Protein AF-A0A349H1K6-F1 (afdb_monomer)

Radius of gyration: 16.34 Å; Cα contacts (8 Å, |Δi|>4): 409; chains: 1; bounding box: 37×44×42 Å

Secondary structure (DSSP, 8-state):
----PPEEESS---TTGGGT-TT-HHHHTTTEEEEEES-TT--S----TT----HHHHTSPPSS---SHHHHHHHHHHH--SSEEEEEEEHHHHHHHHH-S-SSPPPHHHHHHHHHHHHHHHHTT--EEEEETTSTTGGG--HHHHHHHHHHHHHTT-EEEEE-S-SSTTHHHHHHHHHHHHHHH--EEEE--

Sequence (193 aa):
CIVCPGFIDVHTHSDAYILLEPEAPSKLYQGITTEICGNCGASCAPLFGEARMPTDWTVHAYPDTWQSVADYRALVEAVKPAPNVALLVGHNTLRAGAMGYVDRAATPDEIRLMAYRLEQALDEGACGLSSGLVYTPGRYAETGEVIALAAAVAAHHGIYTSHIRSETSRLIEALDETLDIGRRTGVRVQVSH

Nearest PDB structures (foldseek):
  1m7j-assembly1_A  TM=9.124E-01  e=8.167E-20  Alcaligenes faecalis
  1rk5-assembly1_A  TM=9.124E-01  e=2.001E-19  Alcaligenes faecalis
  1v4y-assembly1_A  TM=9.133E-01  e=3.559E-19  Alcaligenes faecalis
  3giq-assembly1_A  TM=9.227E-01  e=7.682E-18  Bordetella bronchiseptica
  8ju8-assembly1_A  TM=4.474E-01  e=3.650E-01  synthetic construct

Mean predicted aligned error: 2.59 Å

Solvent-accessible surface area (backbone atoms only — not comparable to full-atom values): 10122 Å² total; per-residue (Å²): 136,86,89,74,82,64,38,69,44,77,78,36,80,49,58,64,53,43,68,76,44,24,71,41,60,89,42,46,80,74,46,34,41,30,39,29,21,11,43,54,4,44,25,75,31,56,44,43,80,63,25,67,61,60,70,85,60,67,78,58,88,66,94,69,87,68,37,44,36,48,49,45,48,52,51,48,65,71,61,55,42,68,42,48,80,45,39,23,33,10,45,28,22,37,43,16,25,52,65,34,88,48,96,48,64,75,51,76,67,39,47,50,48,33,36,53,55,48,51,52,28,42,75,49,62,33,53,25,38,12,28,19,32,62,38,84,46,31,49,39,54,49,71,70,57,55,36,57,42,40,34,55,29,29,77,70,70,25,37,37,37,28,31,47,51,32,90,61,99,44,32,66,62,25,50,50,52,55,50,49,42,25,71,77,40,67,24,47,75,43,82,60,133

Structure (mmCIF, N/CA/C/O backbone):
data_AF-A0A349H1K6-F1
#
_entry.id   AF-A0A349H1K6-F1
#
loop_
_atom_site.group_PDB
_atom_site.id
_atom_site.type_symbol
_atom_site.label_atom_id
_atom_site.label_alt_id
_atom_site.label_comp_id
_atom_site.label_asym_id
_atom_site.label_entity_id
_atom_site.label_seq_id
_atom_site.pdbx_PDB_ins_code
_atom_site.Cartn_x
_atom_site.Cartn_y
_atom_site.Cartn_z
_atom_site.occupancy
_atom_site.B_iso_or_equiv
_atom_site.auth_seq_id
_atom_site.auth_comp_id
_atom_site.auth_asym_id
_atom_site.auth_atom_id
_atom_site.pdbx_PDB_model_num
ATOM 1 N N . CYS A 1 1 ? 17.616 -28.722 -15.024 1.00 86.81 1 CYS A N 1
ATOM 2 C CA . CYS A 1 1 ? 17.019 -27.560 -14.332 1.00 86.81 1 CYS A CA 1
ATOM 3 C C . CYS A 1 1 ? 15.526 -27.815 -14.155 1.00 86.81 1 CYS A C 1
ATOM 5 O O . CYS A 1 1 ? 14.999 -28.712 -14.804 1.00 86.81 1 CYS A O 1
ATOM 7 N N . ILE A 1 2 ? 14.871 -27.058 -13.278 1.00 95.81 2 ILE A N 1
ATOM 8 C CA . ILE A 1 2 ? 13.409 -26.986 -13.224 1.00 95.81 2 ILE A CA 1
ATOM 9 C C . ILE A 1 2 ? 12.984 -25.750 -14.018 1.00 95.81 2 ILE A C 1
ATOM 11 O O . ILE A 1 2 ? 13.643 -24.717 -13.927 1.00 95.81 2 ILE A O 1
ATOM 15 N N . VAL A 1 3 ? 11.908 -25.865 -14.795 1.00 97.62 3 VAL A N 1
ATOM 16 C CA . VAL A 1 3 ? 11.220 -24.724 -15.407 1.00 97.62 3 VAL A CA 1
ATOM 17 C C . VAL A 1 3 ? 9.931 -24.515 -14.625 1.00 97.62 3 VAL A C 1
ATOM 19 O O . VAL A 1 3 ? 9.152 -25.452 -14.460 1.00 97.62 3 VAL A O 1
ATOM 22 N N . C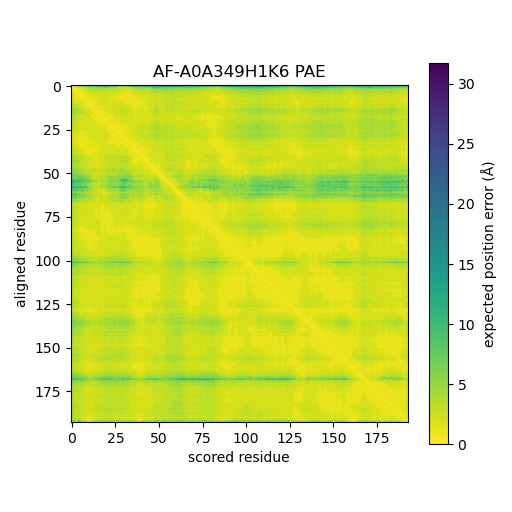YS A 1 4 ? 9.727 -23.306 -14.118 1.00 98.25 4 CYS A N 1
ATOM 23 C CA . CYS A 1 4 ? 8.534 -22.913 -13.377 1.00 98.25 4 CYS A CA 1
ATOM 24 C C . CYS A 1 4 ? 8.136 -21.480 -13.765 1.00 98.25 4 CYS A C 1
ATOM 26 O O . CYS A 1 4 ? 8.942 -20.779 -14.384 1.00 98.25 4 CYS A O 1
ATOM 28 N N . PRO A 1 5 ? 6.903 -21.046 -13.450 1.00 98.56 5 PRO A N 1
ATOM 29 C CA . PRO A 1 5 ? 6.554 -19.633 -13.512 1.00 98.56 5 PRO A CA 1
ATOM 30 C C . PRO A 1 5 ? 7.502 -18.802 -12.642 1.00 98.56 5 PRO A C 1
ATOM 32 O O . PRO A 1 5 ? 8.000 -19.292 -11.628 1.00 98.56 5 PRO A O 1
ATOM 35 N N . GLY A 1 6 ? 7.718 -17.545 -13.023 1.00 98.50 6 GLY A N 1
ATOM 36 C CA . GLY A 1 6 ? 8.457 -16.613 -12.180 1.00 98.50 6 GLY A CA 1
ATOM 37 C C . GLY A 1 6 ? 7.743 -16.373 -10.850 1.00 98.50 6 GLY A C 1
ATOM 38 O O . GLY A 1 6 ? 6.513 -16.449 -10.762 1.00 98.50 6 GLY A O 1
ATOM 39 N N . PHE A 1 7 ? 8.520 -16.136 -9.799 1.00 98.75 7 PHE A N 1
ATOM 40 C CA . PHE A 1 7 ? 7.971 -15.969 -8.461 1.00 98.75 7 PHE A CA 1
ATOM 41 C C . PHE A 1 7 ? 7.301 -14.604 -8.310 1.00 98.75 7 PHE A C 1
ATOM 43 O O . PHE A 1 7 ? 7.730 -13.606 -8.895 1.00 98.75 7 PHE A O 1
ATOM 50 N N . ILE A 1 8 ? 6.238 -14.580 -7.509 1.00 98.62 8 ILE A N 1
ATOM 51 C CA . ILE A 1 8 ? 5.513 -13.365 -7.147 1.00 98.62 8 ILE A CA 1
ATOM 52 C C . ILE A 1 8 ? 5.893 -13.034 -5.708 1.00 98.62 8 ILE A C 1
ATOM 54 O O . ILE A 1 8 ? 5.536 -13.776 -4.792 1.00 98.62 8 ILE A O 1
ATOM 58 N N . ASP A 1 9 ? 6.618 -11.938 -5.522 1.00 98.44 9 ASP A N 1
ATOM 59 C CA . ASP A 1 9 ? 6.903 -11.379 -4.207 1.00 98.44 9 ASP A CA 1
ATOM 60 C C . ASP A 1 9 ? 5.684 -10.576 -3.743 1.00 98.44 9 ASP A C 1
ATOM 62 O O . ASP A 1 9 ? 5.399 -9.483 -4.237 1.00 98.44 9 ASP A O 1
ATOM 66 N N . VAL A 1 10 ? 4.909 -11.171 -2.838 1.00 97.94 10 VAL A N 1
ATOM 67 C CA . VAL A 1 10 ? 3.636 -10.610 -2.367 1.00 97.94 10 VAL A CA 1
ATOM 68 C C . VAL A 1 10 ? 3.807 -9.535 -1.295 1.00 97.94 10 VAL A C 1
ATOM 70 O O . VAL A 1 10 ? 2.810 -8.928 -0.907 1.00 97.94 10 VAL A O 1
ATOM 73 N N . HIS A 1 11 ? 5.029 -9.307 -0.805 1.00 98.44 11 HIS A N 1
ATOM 74 C CA . HIS A 1 11 ? 5.276 -8.372 0.282 1.00 98.44 11 HIS A CA 1
ATOM 75 C C . HIS A 1 11 ? 6.598 -7.625 0.102 1.00 98.44 11 HIS A C 1
ATOM 77 O O . HIS A 1 11 ? 7.634 -7.983 0.658 1.00 98.44 11 HIS A O 1
ATOM 83 N N . THR A 1 12 ? 6.552 -6.539 -0.669 1.00 96.56 12 THR A N 1
ATOM 84 C CA . THR A 1 12 ? 7.717 -5.684 -0.894 1.00 96.56 12 THR A CA 1
ATOM 85 C C . THR A 1 12 ? 7.457 -4.228 -0.507 1.00 96.56 12 THR A C 1
ATOM 87 O O . THR A 1 12 ? 6.313 -3.783 -0.361 1.00 96.56 12 THR A O 1
ATOM 90 N N . HIS A 1 13 ? 8.560 -3.495 -0.382 1.00 96.25 13 HIS A N 1
ATOM 91 C CA . HIS A 1 13 ? 8.637 -2.053 -0.162 1.00 96.25 13 HIS A CA 1
ATOM 92 C C . HIS A 1 13 ? 9.507 -1.373 -1.238 1.00 96.25 13 HIS A C 1
ATOM 94 O O . HIS A 1 13 ? 10.129 -0.340 -0.993 1.00 96.25 13 HIS A O 1
ATOM 100 N N . SER A 1 14 ? 9.570 -1.963 -2.441 1.00 95.31 14 SER A N 1
ATOM 101 C CA . SER A 1 14 ? 10.272 -1.409 -3.610 1.00 95.31 14 SER A CA 1
ATOM 102 C C . SER A 1 14 ? 9.577 -0.182 -4.220 1.00 95.31 14 SER A C 1
ATOM 104 O O . SER A 1 14 ? 10.107 0.378 -5.173 1.00 95.31 14 SER A O 1
ATOM 106 N N . ASP A 1 15 ? 8.418 0.236 -3.693 1.00 95.19 15 ASP A N 1
ATOM 107 C CA . ASP A 1 15 ? 7.555 1.339 -4.142 1.00 95.19 15 ASP A CA 1
ATOM 108 C C . ASP A 1 15 ? 8.280 2.451 -4.912 1.00 95.19 15 ASP A C 1
ATOM 110 O O . ASP A 1 15 ? 8.050 2.641 -6.104 1.00 95.19 15 ASP A O 1
ATOM 114 N N . ALA A 1 16 ? 9.168 3.176 -4.229 1.00 94.19 16 ALA A N 1
ATOM 115 C CA . ALA A 1 16 ? 9.921 4.271 -4.822 1.00 94.19 16 ALA A CA 1
ATOM 116 C C . ALA A 1 16 ? 11.277 3.804 -5.385 1.00 94.19 16 ALA A C 1
ATOM 118 O O . ALA A 1 16 ? 11.740 4.332 -6.393 1.00 94.19 16 ALA A O 1
ATOM 119 N N . TYR A 1 17 ? 11.912 2.794 -4.779 1.00 95.25 17 TYR A N 1
ATOM 120 C CA . TYR A 1 17 ? 13.223 2.288 -5.211 1.00 95.25 17 TYR A CA 1
ATOM 121 C C . TYR A 1 17 ? 13.212 1.704 -6.625 1.00 95.25 17 TYR A C 1
ATOM 123 O O . TYR A 1 17 ? 14.214 1.812 -7.328 1.00 95.25 17 TYR A O 1
ATOM 131 N N . ILE A 1 18 ? 12.084 1.157 -7.081 1.00 96.56 18 ILE A N 1
ATOM 132 C CA . ILE A 1 18 ? 11.955 0.625 -8.439 1.00 96.56 18 ILE A CA 1
ATOM 133 C C . ILE A 1 18 ? 12.103 1.714 -9.517 1.00 96.56 18 ILE A C 1
ATOM 135 O O . ILE A 1 18 ? 12.483 1.422 -10.647 1.00 96.56 18 ILE A O 1
ATOM 139 N N . LEU A 1 19 ? 11.861 2.983 -9.161 1.00 96.75 19 LEU A N 1
ATOM 140 C CA . LEU A 1 19 ? 12.108 4.135 -10.034 1.00 96.75 19 LEU A CA 1
ATOM 141 C C . LEU A 1 19 ? 13.596 4.516 -10.109 1.00 96.75 19 LEU A C 1
ATOM 143 O O . LEU A 1 19 ? 13.992 5.236 -11.023 1.00 96.75 19 LEU A O 1
ATOM 147 N N . LEU A 1 20 ? 14.408 4.064 -9.148 1.00 95.75 20 LEU A N 1
ATOM 148 C CA . LEU A 1 20 ? 15.843 4.346 -9.056 1.00 95.75 20 LEU A CA 1
ATOM 149 C C . LEU A 1 20 ? 16.685 3.211 -9.649 1.00 95.75 20 LEU A C 1
ATOM 151 O O . LEU A 1 20 ? 17.650 3.472 -10.361 1.00 95.75 20 LEU A O 1
ATOM 155 N N . GLU A 1 21 ? 16.313 1.961 -9.365 1.00 96.50 21 GLU A N 1
ATOM 156 C CA . GLU A 1 21 ? 16.994 0.755 -9.846 1.00 96.50 21 GLU A CA 1
ATOM 157 C C . GLU A 1 21 ? 15.986 -0.186 -10.540 1.00 96.50 21 GLU A C 1
ATOM 159 O O . GLU A 1 21 ? 15.635 -1.239 -10.000 1.00 96.50 21 GLU A O 1
ATOM 164 N N . PRO A 1 22 ? 15.499 0.168 -11.748 1.00 97.56 22 PRO A N 1
ATOM 165 C CA . PRO A 1 22 ? 14.489 -0.621 -12.460 1.00 97.56 22 PRO A CA 1
ATOM 166 C C . PRO A 1 22 ? 14.976 -2.025 -12.846 1.00 97.56 22 PRO A C 1
ATOM 168 O O . PRO A 1 22 ? 14.163 -2.914 -13.087 1.00 97.56 22 PRO A O 1
ATOM 171 N N . GLU A 1 23 ? 16.289 -2.266 -12.872 1.00 97.75 23 GLU A N 1
ATOM 172 C CA . GLU A 1 23 ? 16.860 -3.600 -13.096 1.00 97.75 23 GLU A CA 1
ATOM 173 C C . GLU A 1 23 ? 16.551 -4.583 -11.951 1.00 97.75 23 GLU A C 1
ATOM 175 O O . GLU A 1 23 ? 16.590 -5.792 -12.174 1.00 97.75 23 GLU A O 1
ATOM 180 N N . ALA A 1 24 ? 16.232 -4.085 -10.747 1.00 97.56 24 ALA A N 1
ATOM 181 C CA . ALA A 1 24 ? 15.856 -4.859 -9.559 1.00 97.56 24 ALA A CA 1
ATOM 182 C C . ALA A 1 24 ? 16.683 -6.153 -9.344 1.00 97.56 24 ALA A C 1
ATOM 184 O O . ALA A 1 24 ? 16.112 -7.237 -9.160 1.00 97.56 24 ALA A O 1
ATOM 185 N N . PRO A 1 25 ? 18.031 -6.090 -9.351 1.00 97.62 25 PRO A N 1
ATOM 186 C CA . PRO A 1 25 ? 18.883 -7.276 -9.248 1.00 97.62 25 PRO A CA 1
ATOM 187 C C . PRO A 1 25 ? 18.623 -8.075 -7.965 1.00 97.62 25 PRO A C 1
ATOM 189 O O . PRO A 1 25 ? 18.673 -9.306 -7.983 1.00 97.62 25 PRO A O 1
ATOM 192 N N . SER A 1 26 ? 18.275 -7.385 -6.872 1.00 96.38 26 SER A N 1
ATOM 193 C CA . SER A 1 26 ? 17.886 -8.000 -5.598 1.00 96.38 26 SER A CA 1
ATOM 194 C C . SER A 1 26 ? 16.697 -8.956 -5.735 1.00 96.38 26 SER A C 1
ATOM 196 O O . SER A 1 26 ? 16.617 -9.920 -4.984 1.00 96.38 26 SER A O 1
ATOM 198 N N . LYS A 1 27 ? 15.824 -8.739 -6.724 1.00 97.88 27 LYS A N 1
ATOM 199 C CA . LYS A 1 27 ? 14.626 -9.539 -6.994 1.00 97.88 27 LYS A CA 1
ATOM 200 C C . LYS A 1 27 ? 14.884 -10.588 -8.069 1.00 97.88 27 LYS A C 1
ATOM 202 O O . LYS A 1 27 ? 14.625 -11.778 -7.865 1.00 97.88 27 LYS A O 1
ATOM 207 N N . LEU A 1 28 ? 15.463 -10.177 -9.197 1.00 96.81 28 LEU A N 1
ATOM 208 C CA . LEU A 1 28 ? 15.677 -11.063 -10.344 1.00 96.81 28 LEU A CA 1
ATOM 209 C C . LEU A 1 28 ? 16.584 -12.251 -10.020 1.00 96.81 28 LEU A C 1
ATOM 211 O O . LEU A 1 28 ? 16.309 -13.369 -10.457 1.00 96.81 28 LEU A O 1
ATOM 215 N N . TYR A 1 29 ? 17.637 -12.051 -9.222 1.00 97.81 29 TYR A N 1
ATOM 216 C CA . TYR A 1 29 ? 18.556 -13.136 -8.854 1.00 97.81 29 TYR A CA 1
ATOM 217 C C . TYR A 1 29 ? 17.917 -14.209 -7.965 1.00 97.81 29 TYR A C 1
ATOM 219 O O . TYR A 1 29 ? 18.482 -15.289 -7.803 1.00 97.81 29 TYR A O 1
ATOM 227 N N . GLN A 1 30 ? 16.719 -13.947 -7.440 1.00 97.81 30 GLN A N 1
ATOM 228 C CA . GLN A 1 30 ? 15.916 -14.909 -6.692 1.00 97.81 30 GLN A CA 1
ATOM 229 C C . GLN A 1 30 ? 14.825 -15.568 -7.554 1.00 97.81 30 GLN A C 1
ATOM 231 O O . GLN A 1 30 ? 14.126 -16.452 -7.067 1.00 97.81 30 GLN A O 1
ATOM 236 N N . GLY A 1 31 ? 14.680 -15.171 -8.825 1.00 98.06 31 GLY A N 1
ATOM 237 C CA . GLY A 1 31 ? 13.631 -15.649 -9.730 1.00 98.06 31 GLY A CA 1
ATOM 238 C C . GLY A 1 31 ? 12.301 -14.897 -9.615 1.00 98.06 31 GLY A C 1
ATOM 239 O O . GLY A 1 31 ? 11.295 -15.371 -10.144 1.00 98.06 31 GLY A O 1
ATOM 240 N N . ILE A 1 32 ? 12.278 -13.747 -8.931 1.00 98.69 32 ILE A N 1
ATOM 241 C CA . ILE A 1 32 ? 11.083 -12.905 -8.800 1.00 98.69 32 ILE A CA 1
ATOM 242 C C . ILE A 1 32 ? 10.832 -12.178 -10.121 1.00 98.69 32 ILE A C 1
ATOM 244 O O . ILE A 1 32 ? 11.724 -11.535 -10.667 1.00 98.69 32 ILE A O 1
ATOM 248 N N . THR A 1 33 ? 9.603 -12.274 -10.623 1.00 98.62 33 THR A N 1
ATOM 249 C CA . THR A 1 33 ? 9.158 -11.601 -11.855 1.00 98.62 33 THR A CA 1
ATOM 250 C C . THR A 1 33 ? 8.015 -10.627 -11.623 1.00 98.62 33 THR A C 1
ATOM 252 O O . THR A 1 33 ? 7.642 -9.907 -12.545 1.00 98.62 33 THR A O 1
ATOM 255 N N . THR A 1 34 ? 7.424 -10.623 -10.431 1.00 98.75 34 THR A N 1
ATOM 256 C CA . THR A 1 34 ? 6.330 -9.724 -10.061 1.00 98.75 34 THR A CA 1
ATOM 257 C C . THR A 1 34 ? 6.469 -9.349 -8.600 1.00 98.75 34 THR A C 1
ATOM 259 O O . THR A 1 34 ? 6.715 -10.222 -7.771 1.00 98.75 34 THR A O 1
ATOM 262 N N . GLU A 1 35 ? 6.249 -8.082 -8.286 1.00 98.00 35 GLU A N 1
ATOM 263 C CA . GLU A 1 35 ? 6.250 -7.568 -6.926 1.00 98.00 35 GLU A CA 1
ATOM 264 C C . GLU A 1 35 ? 4.937 -6.846 -6.594 1.00 98.00 35 GLU A C 1
ATOM 266 O O . GLU A 1 35 ? 4.383 -6.123 -7.428 1.00 98.00 35 GLU A O 1
ATOM 271 N N . ILE A 1 36 ? 4.452 -7.027 -5.364 1.00 98.44 36 ILE A N 1
ATOM 272 C CA . ILE A 1 36 ? 3.319 -6.287 -4.798 1.00 98.44 36 ILE A CA 1
ATOM 273 C C . ILE A 1 36 ? 3.847 -5.275 -3.773 1.00 98.44 36 ILE A C 1
ATOM 275 O O . ILE A 1 36 ? 4.265 -5.657 -2.679 1.00 98.44 36 ILE A O 1
ATOM 279 N N . CYS A 1 37 ? 3.831 -3.996 -4.141 1.00 98.00 37 CYS A N 1
ATOM 280 C CA . CYS A 1 37 ? 4.288 -2.847 -3.353 1.00 98.00 37 CYS A CA 1
ATOM 281 C C . CYS A 1 37 ? 3.168 -2.234 -2.501 1.00 98.00 37 CYS A C 1
ATOM 283 O O . CYS A 1 37 ? 1.999 -2.612 -2.611 1.00 98.00 37 CYS A O 1
ATOM 285 N N . GLY A 1 38 ? 3.518 -1.241 -1.680 1.00 97.75 38 GLY A N 1
ATOM 286 C CA . GLY A 1 38 ? 2.551 -0.468 -0.905 1.00 97.75 38 GLY A CA 1
ATOM 287 C C . GLY A 1 38 ? 2.047 -1.190 0.339 1.00 97.75 38 GLY A C 1
ATOM 288 O O . GLY A 1 38 ? 0.878 -1.063 0.697 1.00 97.75 38 GLY A O 1
ATOM 289 N N . ASN A 1 39 ? 2.894 -2.006 0.968 1.00 98.31 39 ASN A N 1
ATOM 290 C CA . ASN A 1 39 ? 2.550 -2.846 2.113 1.00 98.31 39 ASN A CA 1
ATOM 291 C C . ASN A 1 39 ? 2.601 -2.118 3.467 1.00 98.31 39 ASN A C 1
ATOM 293 O O . ASN A 1 39 ? 3.114 -1.008 3.600 1.00 98.31 39 ASN A O 1
ATOM 297 N N . CYS A 1 40 ? 2.092 -2.778 4.512 1.00 97.50 40 CYS A N 1
ATOM 298 C CA . CYS A 1 40 ? 2.170 -2.316 5.906 1.00 97.50 40 CYS A CA 1
ATOM 299 C C . CYS A 1 40 ? 1.594 -0.907 6.141 1.00 97.50 40 CYS A C 1
ATOM 301 O O . CYS A 1 40 ? 2.024 -0.181 7.039 1.00 97.50 40 CYS A O 1
ATOM 303 N N . GLY A 1 41 ? 0.614 -0.502 5.334 1.00 97.06 41 GLY A N 1
ATOM 304 C CA . GLY A 1 41 ? -0.028 0.802 5.419 1.00 97.06 41 GLY A CA 1
ATOM 305 C C . GLY A 1 41 ? 0.764 1.949 4.798 1.00 97.06 41 GLY A C 1
ATOM 306 O O . GLY A 1 41 ? 0.249 3.064 4.813 1.00 97.06 41 GLY A O 1
ATOM 307 N N . ALA A 1 42 ? 1.956 1.719 4.247 1.00 95.75 42 ALA A N 1
ATOM 308 C CA . ALA A 1 42 ? 2.762 2.747 3.598 1.00 95.75 42 ALA A CA 1
ATOM 309 C C . ALA A 1 42 ? 2.838 2.494 2.090 1.00 95.75 42 ALA A C 1
ATOM 311 O O . ALA A 1 42 ? 3.165 1.395 1.657 1.00 95.75 42 ALA A O 1
ATOM 312 N N . SER A 1 43 ? 2.565 3.526 1.299 1.00 96.88 43 SER A N 1
ATOM 313 C CA . SER A 1 43 ? 2.688 3.502 -0.160 1.00 96.88 43 SER A CA 1
ATOM 314 C C . SER A 1 43 ? 3.264 4.815 -0.681 1.00 96.88 43 SER A C 1
ATOM 316 O O . SER A 1 43 ? 3.112 5.865 -0.048 1.00 96.88 43 SER A O 1
ATOM 318 N N . CYS A 1 44 ? 3.911 4.763 -1.848 1.00 95.62 44 CYS A N 1
ATOM 319 C CA . CYS A 1 44 ? 4.447 5.953 -2.525 1.00 95.62 44 CYS A CA 1
ATOM 320 C C . CYS A 1 44 ? 3.378 6.809 -3.219 1.00 95.62 44 CYS A C 1
ATOM 322 O O . CYS A 1 44 ? 3.680 7.926 -3.626 1.00 95.62 44 CYS A O 1
ATOM 324 N N . ALA A 1 45 ? 2.149 6.310 -3.355 1.00 97.44 45 ALA A N 1
ATOM 325 C CA . ALA A 1 45 ? 1.003 7.031 -3.899 1.00 97.44 45 ALA A CA 1
ATOM 326 C C . ALA A 1 45 ? -0.313 6.515 -3.271 1.00 97.44 45 ALA A C 1
ATOM 328 O O . ALA A 1 45 ? -0.374 5.345 -2.871 1.00 97.44 45 ALA A O 1
ATOM 329 N N . PRO A 1 46 ? -1.367 7.351 -3.176 1.00 98.06 46 PRO A N 1
ATOM 330 C CA . PRO A 1 46 ? -1.386 8.770 -3.525 1.00 98.06 46 PRO A CA 1
ATOM 331 C C . PRO A 1 46 ? -0.756 9.654 -2.432 1.00 98.06 46 PRO A C 1
ATOM 333 O O . PRO A 1 46 ? -0.903 9.387 -1.241 1.00 98.06 46 PRO A O 1
ATOM 336 N N . LEU A 1 47 ? -0.094 10.739 -2.832 1.00 96.44 47 LEU A N 1
ATOM 337 C CA . LEU A 1 47 ? 0.476 11.758 -1.949 1.00 96.44 47 LEU A CA 1
ATOM 338 C C . LEU A 1 47 ? -0.365 13.036 -2.037 1.00 96.44 47 LEU A C 1
ATOM 340 O O . LEU A 1 47 ? -0.348 13.752 -3.036 1.00 96.44 47 LEU A O 1
ATOM 344 N N . PHE A 1 48 ? -1.123 13.320 -0.981 1.00 97.62 48 PHE A N 1
ATOM 345 C CA . PHE A 1 48 ? -1.966 14.508 -0.850 1.00 97.62 48 PHE A CA 1
ATOM 346 C C . PHE A 1 48 ? -1.956 14.996 0.600 1.00 97.62 48 PHE A C 1
ATOM 348 O O . PHE A 1 48 ? -1.603 14.239 1.501 1.00 97.62 48 PHE A O 1
ATOM 355 N N . GLY A 1 49 ? -2.367 16.244 0.839 1.00 96.81 49 GLY A N 1
ATOM 356 C CA . GLY A 1 49 ? -2.374 16.815 2.189 1.00 96.81 49 GLY A CA 1
ATOM 357 C C . GLY A 1 49 ? -0.989 16.744 2.836 1.00 96.81 49 GLY A C 1
ATOM 358 O O . GLY A 1 49 ? -0.015 17.201 2.243 1.00 96.81 49 GLY A O 1
ATOM 359 N N . GLU A 1 50 ? -0.901 16.155 4.030 1.00 96.25 50 GLU A N 1
ATOM 360 C CA . GLU A 1 50 ? 0.368 15.948 4.746 1.00 96.25 50 GLU A CA 1
ATOM 361 C C . GLU A 1 50 ? 0.988 14.555 4.521 1.00 96.25 50 GLU A C 1
ATOM 363 O O . GLU A 1 50 ? 1.981 14.208 5.169 1.00 96.25 50 GLU A O 1
ATOM 368 N N . ALA A 1 51 ? 0.430 13.738 3.619 1.00 96.00 51 ALA A N 1
ATOM 369 C CA . ALA A 1 51 ? 1.021 12.450 3.281 1.00 96.00 51 ALA A CA 1
ATOM 370 C C . ALA A 1 51 ? 2.425 12.650 2.700 1.00 96.00 51 ALA A C 1
ATOM 372 O O . ALA A 1 51 ? 2.624 13.376 1.726 1.00 96.00 51 ALA A O 1
ATOM 373 N N . ARG A 1 52 ? 3.399 11.960 3.288 1.00 90.88 52 ARG A N 1
ATOM 374 C CA . ARG A 1 52 ? 4.786 11.920 2.823 1.00 90.88 52 ARG A CA 1
ATOM 375 C C . ARG A 1 52 ? 5.252 10.480 2.718 1.00 90.88 52 ARG A C 1
ATOM 377 O O . ARG A 1 52 ? 4.806 9.615 3.474 1.00 90.88 52 ARG A O 1
ATOM 384 N N . MET A 1 53 ? 6.187 10.255 1.805 1.00 88.81 53 MET A N 1
ATOM 385 C CA . MET A 1 53 ? 6.916 8.997 1.736 1.00 88.81 53 MET A CA 1
ATOM 386 C C . MET A 1 53 ? 7.733 8.769 3.022 1.00 88.81 53 MET A C 1
ATOM 388 O O . MET A 1 53 ? 8.108 9.741 3.690 1.00 88.81 53 MET A O 1
ATOM 392 N N . PRO A 1 54 ? 8.036 7.505 3.366 1.00 86.12 54 PRO A N 1
ATOM 393 C CA . PRO A 1 54 ? 9.072 7.161 4.332 1.00 86.12 54 PRO A CA 1
ATOM 394 C C . PRO A 1 54 ? 10.363 7.966 4.128 1.00 86.12 54 PRO A C 1
ATOM 396 O O . PRO A 1 54 ? 10.761 8.268 3.002 1.00 86.12 54 PRO A O 1
ATOM 399 N N . THR A 1 55 ? 11.017 8.344 5.229 1.00 83.50 55 THR A N 1
ATOM 400 C CA . THR A 1 55 ? 12.173 9.254 5.198 1.00 83.50 55 THR A CA 1
ATOM 401 C C . THR A 1 55 ? 13.320 8.713 4.346 1.00 83.50 55 THR A C 1
ATOM 403 O O . THR A 1 55 ? 13.967 9.482 3.641 1.00 83.50 55 THR A O 1
ATOM 406 N N . ASP A 1 56 ? 13.550 7.401 4.374 1.00 83.56 56 ASP A N 1
ATOM 407 C CA . ASP A 1 56 ? 14.558 6.725 3.557 1.00 83.56 56 ASP A CA 1
ATOM 408 C C . ASP A 1 56 ? 14.272 6.828 2.052 1.00 83.56 56 ASP A C 1
ATOM 410 O O . ASP A 1 56 ? 15.202 6.795 1.262 1.00 83.56 56 ASP A O 1
ATOM 414 N N . TRP A 1 57 ? 13.024 7.051 1.635 1.00 85.88 57 TRP A N 1
ATOM 415 C CA . TRP A 1 57 ? 12.700 7.323 0.230 1.00 85.88 57 TRP A CA 1
ATOM 416 C C . TRP A 1 57 ? 12.976 8.794 -0.109 1.00 85.88 57 TRP A C 1
ATOM 418 O O . TRP A 1 57 ? 13.544 9.122 -1.146 1.00 85.88 57 TRP A O 1
ATOM 428 N N . THR A 1 58 ? 12.657 9.714 0.805 1.00 85.19 58 THR A N 1
ATOM 429 C CA . THR A 1 58 ? 12.780 11.165 0.555 1.00 85.19 58 THR A CA 1
ATOM 430 C C . THR A 1 58 ? 14.211 11.678 0.366 1.00 85.19 58 THR A C 1
ATOM 432 O O . TH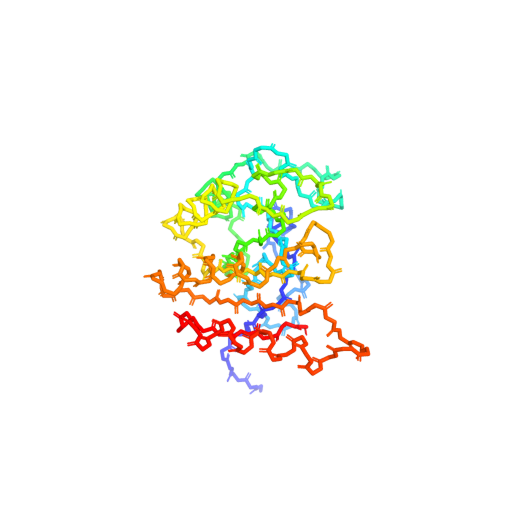R A 1 58 ? 14.391 12.802 -0.097 1.00 85.19 58 THR A O 1
ATOM 435 N N . VAL A 1 59 ? 15.234 10.890 0.714 1.00 87.81 59 VAL A N 1
ATOM 436 C CA . VAL A 1 59 ? 16.644 11.290 0.549 1.00 87.81 59 VAL A CA 1
ATOM 437 C C . VAL A 1 59 ? 17.168 11.105 -0.879 1.00 87.81 59 VAL A C 1
ATOM 439 O O . VAL A 1 59 ? 18.293 11.514 -1.171 1.00 87.81 59 VAL A O 1
ATOM 442 N N . HIS A 1 60 ? 16.377 10.504 -1.769 1.00 90.25 60 HIS A N 1
ATOM 443 C CA . HIS A 1 60 ? 16.768 10.223 -3.145 1.00 90.25 60 HIS A CA 1
ATOM 444 C C . HIS A 1 60 ? 16.200 11.240 -4.141 1.00 90.25 60 HIS A C 1
ATOM 446 O O . HIS A 1 60 ? 15.157 11.854 -3.924 1.00 90.25 60 HIS A O 1
ATOM 452 N N . ALA A 1 61 ? 16.898 11.397 -5.267 1.00 91.88 61 ALA A N 1
ATOM 453 C CA . ALA A 1 61 ? 16.407 12.146 -6.416 1.00 91.88 61 ALA A CA 1
ATOM 454 C C . ALA A 1 61 ? 15.720 11.180 -7.386 1.00 91.88 61 ALA A C 1
ATOM 456 O O . ALA A 1 61 ? 16.364 10.276 -7.917 1.00 91.88 61 ALA A O 1
ATOM 457 N N . TYR A 1 62 ? 14.422 11.380 -7.603 1.00 94.06 62 TYR A N 1
ATOM 458 C CA . TYR A 1 62 ? 13.617 10.569 -8.512 1.00 94.06 62 TYR A CA 1
ATOM 459 C C . TYR A 1 62 ? 13.565 11.176 -9.920 1.00 94.06 62 TYR A C 1
ATOM 461 O O . TYR A 1 62 ? 13.816 12.374 -10.070 1.00 94.06 62 TYR A O 1
ATOM 469 N N . PRO A 1 63 ? 13.229 10.376 -10.952 1.00 89.38 63 PRO A N 1
ATOM 470 C CA . PRO A 1 63 ? 13.155 10.859 -12.332 1.00 89.38 63 PRO A CA 1
ATOM 471 C C . PRO A 1 63 ? 12.159 12.006 -12.544 1.00 89.38 63 PRO A C 1
ATOM 473 O O . PRO A 1 63 ? 12.397 12.863 -13.391 1.00 89.38 63 PRO A O 1
ATOM 476 N N . ASP A 1 64 ? 11.065 12.021 -11.781 1.00 92.69 64 ASP A N 1
ATOM 477 C CA . ASP A 1 64 ? 10.053 13.077 -11.800 1.00 92.69 64 ASP A CA 1
ATOM 478 C C . ASP A 1 64 ? 9.287 13.105 -10.465 1.00 92.69 64 ASP A C 1
ATOM 480 O O . ASP A 1 64 ? 9.524 12.288 -9.571 1.00 92.69 64 ASP A O 1
ATOM 484 N N . THR A 1 65 ? 8.357 14.045 -10.334 1.00 92.12 65 THR A N 1
ATOM 485 C CA . THR A 1 65 ? 7.391 14.136 -9.238 1.00 92.12 65 THR A CA 1
ATOM 486 C C . THR A 1 65 ? 6.073 13.456 -9.602 1.00 92.12 65 THR A C 1
ATOM 488 O O . THR A 1 65 ? 5.670 13.436 -10.761 1.00 92.12 65 THR A O 1
ATOM 491 N N . TRP A 1 66 ? 5.373 12.925 -8.604 1.00 95.25 66 TRP A N 1
ATOM 492 C CA . TRP A 1 66 ? 4.050 12.326 -8.767 1.00 95.25 66 TRP A CA 1
ATOM 493 C C . TRP A 1 66 ? 3.193 12.601 -7.533 1.00 95.25 66 TRP A C 1
ATOM 495 O O . TRP A 1 66 ? 3.713 12.863 -6.445 1.00 95.25 66 TRP A O 1
ATOM 505 N N . GLN A 1 67 ? 1.873 12.548 -7.702 1.00 95.50 67 GLN A N 1
ATOM 506 C CA . GLN A 1 67 ? 0.926 12.679 -6.593 1.00 95.50 67 GLN A CA 1
ATOM 507 C C . GLN A 1 67 ? -0.135 11.585 -6.618 1.00 95.50 67 GLN A C 1
ATOM 509 O O . GLN A 1 67 ? -0.472 11.042 -5.569 1.00 95.50 67 GLN A O 1
ATOM 514 N N . SER A 1 68 ? -0.661 11.245 -7.790 1.00 98.19 68 SER A N 1
ATOM 515 C CA . SER A 1 68 ? -1.691 10.215 -7.945 1.00 98.19 68 SER A CA 1
ATOM 516 C C . SER A 1 68 ? -1.094 8.826 -8.205 1.00 98.19 68 SER A C 1
ATOM 518 O O . SER A 1 68 ? 0.103 8.684 -8.480 1.00 98.19 68 SER A O 1
ATOM 520 N N . VAL A 1 69 ? -1.923 7.781 -8.120 1.00 98.50 69 VAL A N 1
ATOM 521 C CA . VAL A 1 69 ? -1.518 6.432 -8.543 1.00 98.50 69 VAL A CA 1
ATOM 522 C C . VAL A 1 69 ? -1.332 6.396 -10.058 1.00 98.50 69 VAL A C 1
ATOM 524 O O . VAL A 1 69 ? -0.417 5.728 -10.533 1.00 98.50 69 VAL A O 1
ATOM 527 N N . ALA A 1 70 ? -2.123 7.159 -10.816 1.00 98.44 70 ALA A N 1
ATOM 528 C CA . ALA A 1 70 ? -1.940 7.296 -12.259 1.00 98.44 70 ALA A CA 1
ATOM 529 C C . ALA A 1 70 ? -0.577 7.908 -12.627 1.00 98.44 70 ALA A C 1
ATOM 531 O O . ALA A 1 70 ? 0.104 7.372 -13.503 1.00 98.44 70 ALA A O 1
ATOM 532 N N . ASP A 1 71 ? -0.156 8.976 -11.939 1.00 97.88 71 ASP A N 1
ATOM 533 C CA . ASP A 1 71 ? 1.158 9.603 -12.147 1.00 97.88 71 ASP A CA 1
ATOM 534 C C . ASP A 1 71 ? 2.284 8.612 -11.837 1.00 97.88 71 ASP A C 1
ATOM 536 O O . ASP A 1 71 ? 3.188 8.409 -12.647 1.00 97.88 71 ASP A O 1
ATOM 540 N N . TYR A 1 72 ? 2.202 7.943 -10.679 1.00 97.94 72 TYR A N 1
ATOM 541 C CA . TYR A 1 72 ? 3.176 6.926 -10.286 1.00 97.94 72 TYR A CA 1
ATOM 542 C C . TYR A 1 72 ? 3.261 5.799 -11.321 1.00 97.94 72 TYR A C 1
ATOM 544 O O . TYR A 1 72 ? 4.354 5.423 -11.742 1.00 97.94 72 TYR A O 1
ATOM 552 N N . ARG A 1 73 ? 2.113 5.289 -11.784 1.00 97.81 73 ARG A N 1
ATOM 553 C CA . ARG A 1 73 ? 2.062 4.228 -12.793 1.00 97.81 73 ARG A CA 1
ATOM 554 C C . ARG A 1 73 ? 2.728 4.664 -14.095 1.00 97.81 73 ARG A C 1
ATOM 556 O O . ARG A 1 73 ? 3.484 3.885 -14.666 1.00 97.81 73 ARG A O 1
ATOM 563 N N . ALA A 1 74 ? 2.513 5.905 -14.531 1.00 97.88 74 ALA A N 1
ATOM 564 C CA . ALA A 1 74 ? 3.167 6.448 -15.719 1.00 97.88 74 ALA A CA 1
ATOM 565 C C . ALA A 1 74 ? 4.698 6.501 -15.564 1.00 97.88 74 ALA A C 1
ATOM 567 O O . ALA A 1 74 ? 5.421 6.182 -16.509 1.00 97.88 74 ALA A O 1
ATOM 568 N N . LEU A 1 75 ? 5.206 6.834 -14.372 1.00 97.25 75 LEU A N 1
ATOM 569 C CA . LEU A 1 75 ? 6.645 6.797 -14.089 1.00 97.25 75 LEU A CA 1
ATOM 570 C C . LEU A 1 75 ? 7.199 5.371 -14.092 1.00 97.25 75 LEU A C 1
ATOM 572 O O . LEU A 1 75 ? 8.242 5.131 -14.699 1.00 97.25 75 LEU A O 1
ATOM 576 N N . VAL A 1 76 ? 6.490 4.417 -13.483 1.00 97.81 76 VAL A N 1
ATOM 577 C CA . VAL A 1 76 ? 6.865 2.995 -13.520 1.00 97.81 76 VAL A CA 1
ATOM 578 C C . VAL A 1 76 ? 6.905 2.481 -14.965 1.00 97.81 76 VAL A C 1
ATOM 580 O O . VAL A 1 76 ? 7.878 1.849 -15.375 1.00 97.81 76 VAL A O 1
ATOM 583 N N . GLU A 1 77 ? 5.893 2.800 -15.774 1.00 97.38 77 GLU A N 1
ATOM 584 C CA . GLU A 1 77 ? 5.850 2.450 -17.199 1.00 97.38 77 GLU A CA 1
ATOM 585 C C . GLU A 1 77 ? 7.022 3.075 -17.985 1.00 97.38 77 GLU A C 1
ATOM 587 O O . GLU A 1 77 ? 7.573 2.438 -18.888 1.00 97.38 77 GLU A O 1
ATOM 592 N N . ALA A 1 78 ? 7.440 4.296 -17.633 1.00 98.06 78 ALA A N 1
ATOM 593 C CA . ALA A 1 78 ? 8.542 4.998 -18.288 1.00 98.06 78 ALA A CA 1
ATOM 594 C C . ALA A 1 78 ? 9.917 4.389 -17.972 1.00 98.06 78 ALA A C 1
ATOM 596 O O . ALA A 1 78 ? 10.739 4.248 -18.884 1.00 98.06 78 ALA A O 1
ATOM 597 N N . VAL A 1 79 ? 10.168 4.002 -16.715 1.00 97.69 79 VAL A N 1
ATOM 598 C CA . VAL A 1 79 ? 11.452 3.400 -16.305 1.00 97.69 79 VAL A CA 1
ATOM 599 C C . VAL A 1 79 ? 11.577 1.923 -16.684 1.00 97.69 79 VAL A C 1
ATOM 601 O O . VAL A 1 79 ? 12.691 1.408 -16.703 1.00 97.69 79 VAL A O 1
ATOM 604 N N . LYS A 1 80 ? 10.462 1.261 -17.038 1.00 97.75 80 LYS A N 1
ATOM 605 C CA . LYS A 1 80 ? 10.404 -0.130 -17.527 1.00 97.75 80 LYS A CA 1
ATOM 606 C C . LYS A 1 80 ? 11.140 -1.108 -16.602 1.00 97.75 80 LYS A C 1
ATOM 608 O O . LYS A 1 80 ? 12.170 -1.661 -16.999 1.00 97.75 80 LYS A O 1
ATOM 613 N N . PRO A 1 81 ? 10.627 -1.326 -15.381 1.00 98.12 81 PRO A N 1
ATOM 614 C CA . PRO A 1 81 ? 11.249 -2.255 -14.458 1.00 98.12 81 PRO A CA 1
ATOM 615 C C . PRO A 1 81 ? 11.313 -3.665 -15.041 1.00 98.12 81 PRO A C 1
ATOM 617 O O . PRO A 1 81 ? 10.448 -4.087 -15.811 1.00 98.12 81 PRO A O 1
ATOM 620 N N . ALA A 1 82 ? 12.351 -4.397 -14.658 1.00 98.31 82 ALA A N 1
ATOM 621 C CA . ALA A 1 82 ? 12.514 -5.786 -15.038 1.00 98.31 82 ALA A CA 1
ATOM 622 C C . ALA A 1 82 ? 11.420 -6.708 -14.453 1.00 98.31 82 ALA A C 1
ATOM 624 O O . ALA A 1 82 ? 10.944 -7.574 -15.195 1.00 98.31 82 ALA A O 1
ATOM 625 N N . PRO A 1 83 ? 10.980 -6.562 -13.181 1.00 98.19 83 PRO A N 1
ATOM 626 C CA . PRO A 1 83 ? 9.777 -7.229 -12.691 1.00 98.19 83 PRO A CA 1
ATOM 627 C C . PRO A 1 83 ? 8.503 -6.440 -13.029 1.00 98.19 83 PRO A C 1
ATOM 629 O O . PRO A 1 83 ? 8.509 -5.220 -13.174 1.00 98.19 83 PRO A O 1
ATOM 632 N N . ASN A 1 84 ? 7.369 -7.140 -13.070 1.00 98.50 84 ASN A N 1
ATOM 633 C CA . ASN A 1 84 ? 6.055 -6.504 -13.018 1.00 98.50 84 ASN A CA 1
ATOM 634 C C . ASN A 1 84 ? 5.838 -5.876 -11.633 1.00 98.50 84 ASN A C 1
ATOM 636 O O . ASN A 1 84 ? 6.238 -6.458 -10.625 1.00 98.50 84 ASN A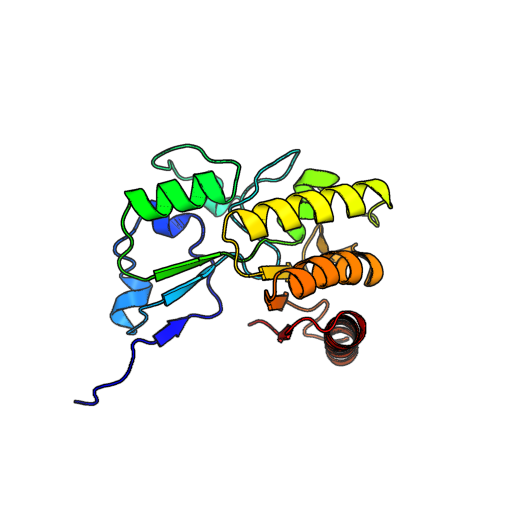 O 1
ATOM 640 N N . VAL A 1 85 ? 5.133 -4.748 -11.570 1.00 98.25 85 VAL A N 1
ATOM 641 C CA . VAL A 1 85 ? 4.841 -4.047 -10.311 1.00 98.25 85 VAL A CA 1
ATOM 642 C C . VAL A 1 85 ? 3.337 -3.850 -10.176 1.00 98.25 85 VAL A C 1
ATOM 644 O O . VAL A 1 85 ? 2.691 -3.352 -11.096 1.00 98.25 85 VAL A O 1
ATOM 647 N N . ALA A 1 86 ? 2.780 -4.213 -9.023 1.00 98.06 86 ALA A N 1
ATOM 648 C CA . ALA A 1 86 ? 1.431 -3.830 -8.622 1.00 98.06 86 ALA A CA 1
ATOM 649 C C . ALA A 1 86 ? 1.481 -3.072 -7.292 1.00 98.06 86 ALA A C 1
ATOM 651 O O . ALA A 1 86 ? 2.293 -3.394 -6.427 1.00 98.06 86 ALA A O 1
ATOM 652 N N . LEU A 1 87 ? 0.614 -2.074 -7.125 1.00 98.50 87 LEU A N 1
ATOM 653 C CA . LEU A 1 87 ? 0.626 -1.184 -5.966 1.00 98.50 87 LEU A CA 1
ATOM 654 C C . LEU A 1 87 ? -0.642 -1.347 -5.123 1.00 98.50 87 LEU A C 1
ATOM 656 O O . LEU A 1 87 ? -1.755 -1.198 -5.631 1.00 98.50 87 LEU A O 1
ATOM 660 N N . LEU A 1 88 ? -0.463 -1.583 -3.826 1.00 98.88 88 LEU A N 1
ATOM 661 C CA . LEU A 1 88 ? -1.492 -1.380 -2.811 1.00 98.88 88 LEU A CA 1
ATOM 662 C C . LEU A 1 88 ? -1.456 0.068 -2.309 1.00 98.88 88 LEU A C 1
ATOM 664 O O . LEU A 1 88 ? -0.399 0.688 -2.208 1.00 98.88 88 LEU A O 1
ATOM 668 N N . VAL A 1 89 ? -2.615 0.605 -1.941 1.00 98.75 89 VAL A N 1
ATOM 669 C CA . VAL A 1 89 ? -2.699 1.913 -1.288 1.00 98.75 89 VAL A CA 1
ATOM 670 C C . VAL A 1 89 ? -2.469 1.745 0.207 1.00 98.75 89 VAL A C 1
ATOM 672 O O . VAL A 1 89 ? -3.120 0.933 0.858 1.00 98.75 89 VAL A O 1
ATOM 675 N N . GLY A 1 90 ? -1.566 2.532 0.779 1.00 98.56 90 GLY A N 1
ATOM 676 C CA . GLY A 1 90 ? -1.285 2.512 2.204 1.00 98.56 90 GLY A CA 1
ATOM 677 C C . GLY A 1 90 ? -2.342 3.258 3.019 1.00 98.56 90 GLY A C 1
ATOM 678 O O . GLY A 1 90 ? -2.527 4.464 2.865 1.00 98.56 90 GLY A O 1
ATOM 679 N N . HIS A 1 91 ? -2.992 2.578 3.962 1.00 98.69 91 HIS A N 1
ATOM 680 C CA . HIS A 1 91 ? -3.895 3.197 4.940 1.00 98.69 91 HIS A CA 1
ATOM 681 C C . HIS A 1 91 ? -3.235 4.335 5.733 1.00 98.69 91 HIS A C 1
ATOM 683 O O . HIS A 1 91 ? -3.850 5.372 5.972 1.00 98.69 91 HIS A O 1
ATOM 689 N N . ASN A 1 92 ? -1.976 4.168 6.140 1.00 98.06 92 ASN A N 1
ATOM 690 C CA . ASN A 1 92 ? -1.259 5.183 6.907 1.00 98.06 92 ASN A CA 1
ATOM 691 C C . ASN A 1 92 ? -0.906 6.388 6.021 1.00 98.06 92 ASN A C 1
ATOM 693 O O . ASN A 1 92 ? -0.944 7.517 6.511 1.00 98.06 92 ASN A O 1
ATOM 697 N N . THR A 1 93 ? -0.649 6.163 4.726 1.00 98.25 93 THR A N 1
ATOM 698 C CA . THR A 1 93 ? -0.532 7.227 3.716 1.00 98.25 93 THR A CA 1
ATOM 699 C C . THR A 1 93 ? -1.850 7.999 3.576 1.00 98.25 93 THR A C 1
ATOM 701 O O . THR A 1 93 ? -1.848 9.226 3.671 1.00 98.25 93 THR A O 1
ATOM 704 N N . LEU A 1 94 ? -2.990 7.305 3.445 1.00 98.62 94 LEU A N 1
ATOM 705 C CA . LEU A 1 94 ? -4.319 7.932 3.370 1.00 98.62 94 LEU A CA 1
ATOM 706 C C . LEU A 1 94 ? -4.646 8.752 4.625 1.00 98.62 94 LEU A C 1
ATOM 708 O O . LEU A 1 94 ? -5.073 9.902 4.506 1.00 98.62 94 LEU A O 1
ATOM 712 N N . ARG A 1 95 ? -4.406 8.196 5.822 1.00 98.38 95 ARG A N 1
ATOM 713 C CA . ARG A 1 95 ? -4.599 8.909 7.095 1.00 98.38 95 ARG A CA 1
ATOM 714 C C . ARG A 1 95 ? -3.748 10.165 7.167 1.00 98.38 95 ARG A C 1
ATOM 716 O O . ARG A 1 95 ? -4.277 11.235 7.448 1.00 98.38 95 ARG A O 1
ATOM 723 N N . ALA A 1 96 ? -2.452 10.063 6.877 1.00 98.12 96 ALA A N 1
ATOM 724 C CA . ALA A 1 96 ? -1.575 11.229 6.880 1.00 98.12 96 ALA A CA 1
ATOM 725 C C . ALA A 1 96 ? -2.072 12.311 5.905 1.00 98.12 96 ALA A C 1
ATOM 727 O O . ALA A 1 96 ? -2.069 13.491 6.243 1.00 98.12 96 ALA A O 1
ATOM 728 N N . GLY A 1 97 ? -2.576 11.925 4.732 1.00 98.25 97 GLY A N 1
ATOM 729 C CA . GLY A 1 97 ? -3.108 12.889 3.774 1.00 98.25 97 GLY A CA 1
ATOM 730 C C . GLY A 1 97 ? -4.421 13.542 4.200 1.00 98.25 97 GLY A C 1
ATOM 731 O O . GLY A 1 97 ? -4.627 14.726 3.942 1.00 98.25 97 GLY A O 1
ATOM 732 N N . ALA A 1 98 ? -5.308 12.800 4.864 1.00 98.50 98 ALA A N 1
ATOM 733 C CA . ALA A 1 98 ? -6.621 13.303 5.262 1.00 98.50 98 ALA A CA 1
ATOM 734 C C . ALA A 1 98 ? -6.600 14.116 6.563 1.00 98.50 98 ALA A C 1
ATOM 736 O O . ALA A 1 98 ? -7.371 15.063 6.700 1.00 98.50 98 ALA A O 1
ATOM 737 N N . MET A 1 99 ? -5.749 13.737 7.519 1.00 98.00 99 MET A N 1
ATOM 738 C CA . MET A 1 99 ? -5.790 14.264 8.889 1.00 98.00 99 MET A CA 1
ATOM 739 C C . MET A 1 99 ? -4.413 14.524 9.513 1.00 98.00 99 MET A C 1
ATOM 741 O O . MET A 1 99 ? -4.335 14.859 10.696 1.00 98.00 99 MET A O 1
ATOM 745 N N . GLY A 1 100 ? -3.330 14.372 8.747 1.00 97.25 100 GLY A N 1
ATOM 746 C CA . GLY A 1 100 ? -1.968 14.533 9.244 1.00 97.25 100 GLY A CA 1
ATOM 747 C C . GLY A 1 100 ? -1.535 13.431 10.212 1.00 97.25 100 GLY A C 1
ATOM 748 O O . GLY A 1 100 ? -2.169 12.382 10.363 1.00 97.25 100 GLY A O 1
ATOM 749 N N . TYR A 1 101 ? -0.417 13.673 10.892 1.00 95.75 101 TYR A N 1
ATOM 750 C CA . TYR A 1 101 ? 0.174 12.748 11.865 1.00 95.75 101 TYR A CA 1
ATOM 751 C C . TYR A 1 101 ? -0.367 12.995 13.276 1.00 95.75 101 TYR A C 1
ATOM 753 O O . TYR A 1 101 ? 0.379 13.363 14.181 1.00 95.75 101 TYR A O 1
ATOM 761 N N . VAL A 1 102 ? -1.680 12.832 13.451 1.00 94.81 102 VAL A N 1
ATOM 762 C CA . VAL A 1 102 ? -2.357 13.090 14.730 1.00 94.81 102 VAL A CA 1
ATOM 763 C C . VAL A 1 102 ? -2.723 11.806 15.478 1.00 94.81 102 VAL A C 1
ATOM 765 O O . VAL A 1 102 ? -3.189 10.820 14.900 1.00 94.81 102 VAL A O 1
ATOM 768 N N . ASP A 1 103 ? -2.580 11.862 16.800 1.00 97.00 103 ASP A N 1
ATOM 769 C CA . ASP A 1 103 ? -2.741 10.727 17.713 1.00 97.00 103 ASP A CA 1
ATOM 770 C C . ASP A 1 103 ? -4.196 10.575 18.197 1.00 97.00 103 ASP A C 1
ATOM 772 O O . ASP A 1 103 ? -4.495 10.629 19.391 1.00 97.00 103 ASP A O 1
ATOM 776 N N . ARG A 1 104 ? -5.136 10.445 17.252 1.00 97.69 104 ARG A N 1
ATOM 777 C CA . ARG A 1 104 ? -6.578 10.299 17.529 1.00 97.69 104 ARG A CA 1
ATOM 778 C C . ARG A 1 104 ? -7.312 9.484 16.463 1.00 97.69 104 ARG A C 1
ATOM 780 O O . ARG A 1 104 ? -6.815 9.314 15.351 1.00 97.69 104 ARG A O 1
ATOM 787 N N . ALA A 1 105 ? -8.532 9.054 16.780 1.00 98.38 105 ALA A N 1
ATOM 788 C CA . ALA A 1 105 ? -9.455 8.500 15.792 1.00 98.38 105 ALA A CA 1
ATOM 789 C C . ALA A 1 105 ? -9.772 9.524 14.681 1.00 98.38 105 ALA A C 1
ATOM 791 O O . ALA A 1 105 ? -9.769 10.743 14.918 1.00 98.38 105 ALA A O 1
ATOM 792 N N . ALA A 1 106 ? -10.033 9.024 13.469 1.00 98.44 106 ALA A N 1
ATOM 793 C CA . ALA A 1 106 ? -10.503 9.853 12.365 1.00 98.44 106 ALA A CA 1
ATOM 794 C C . ALA A 1 106 ? -11.962 10.273 12.596 1.00 98.44 106 ALA A C 1
ATOM 796 O O . ALA A 1 106 ? -12.783 9.515 13.111 1.00 98.44 106 ALA A O 1
ATOM 797 N N . THR A 1 107 ? -12.295 11.492 12.196 1.00 98.62 107 THR A N 1
ATOM 798 C CA . THR A 1 107 ? -13.677 11.971 12.138 1.00 98.62 107 THR A CA 1
ATOM 799 C C . THR A 1 107 ? -14.408 11.357 10.9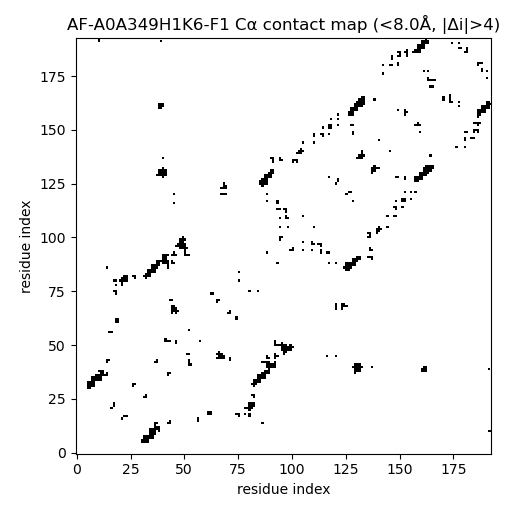39 1.00 98.62 107 THR A C 1
ATOM 801 O O . THR A 1 107 ? -13.770 10.935 9.972 1.00 98.62 107 THR A O 1
ATOM 804 N N . PRO A 1 108 ? -15.754 11.356 10.924 1.00 98.56 108 PRO A N 1
ATOM 805 C CA . PRO A 1 108 ? -16.508 10.847 9.780 1.00 98.56 108 PRO A CA 1
ATOM 806 C C . PRO A 1 108 ? -16.169 11.522 8.439 1.00 98.56 108 PRO A C 1
ATOM 808 O O . PRO A 1 108 ? -16.223 10.861 7.405 1.00 98.56 108 PRO A O 1
ATOM 811 N N . ASP A 1 109 ? -15.827 12.816 8.437 1.00 98.69 109 ASP A N 1
ATOM 812 C CA . ASP A 1 109 ? -15.399 13.533 7.226 1.00 98.69 109 ASP A CA 1
ATOM 813 C C . ASP A 1 109 ? -14.019 13.087 6.740 1.00 98.69 109 ASP A C 1
ATOM 815 O O . ASP A 1 109 ? -13.821 12.883 5.544 1.00 98.69 109 ASP A O 1
ATOM 819 N N . GLU A 1 110 ? -13.080 12.866 7.659 1.00 98.75 110 GLU A N 1
ATOM 820 C CA . GLU A 1 110 ? -11.745 12.359 7.330 1.00 98.75 110 GLU A CA 1
ATOM 821 C C . GLU A 1 110 ? -11.824 10.933 6.766 1.00 98.75 110 GLU A C 1
ATOM 823 O O . GLU A 1 110 ? -11.173 10.636 5.767 1.00 98.75 110 GLU A O 1
ATOM 828 N N . ILE A 1 111 ? -12.685 10.072 7.327 1.00 98.88 111 ILE A N 1
ATOM 829 C CA . ILE A 1 111 ? -12.938 8.722 6.791 1.00 98.88 111 ILE A CA 1
ATOM 830 C C . ILE A 1 111 ? -13.520 8.795 5.377 1.00 98.88 111 ILE A C 1
ATOM 832 O O . ILE A 1 111 ? -13.068 8.067 4.493 1.00 98.88 111 ILE A O 1
ATOM 836 N N . ARG A 1 112 ? -14.481 9.697 5.130 1.00 98.69 112 ARG A N 1
ATOM 837 C CA . ARG A 1 112 ? -15.030 9.922 3.782 1.00 98.69 112 ARG A CA 1
ATOM 838 C C . ARG A 1 112 ? -13.963 10.385 2.795 1.00 98.69 112 ARG A C 1
ATOM 840 O O . ARG A 1 112 ? -13.942 9.905 1.668 1.00 98.69 112 ARG A O 1
ATOM 847 N N . LEU A 1 113 ? -13.073 11.286 3.208 1.00 98.75 113 LEU A N 1
ATOM 848 C CA . LEU A 1 113 ? -11.974 11.750 2.363 1.00 98.75 113 LEU A CA 1
ATOM 849 C C . LEU A 1 113 ? -10.991 10.616 2.041 1.00 98.75 113 LEU A C 1
ATOM 851 O O . LEU A 1 113 ? -10.583 10.478 0.889 1.00 98.75 113 LEU A O 1
ATOM 855 N N . MET A 1 114 ? -10.637 9.789 3.027 1.00 98.88 114 MET A N 1
ATOM 856 C CA . MET A 1 114 ? -9.783 8.619 2.803 1.00 98.88 114 MET A CA 1
ATOM 857 C C . MET A 1 114 ? -10.430 7.618 1.845 1.00 98.88 114 MET A C 1
ATOM 859 O O . MET A 1 114 ? -9.757 7.154 0.929 1.00 98.88 114 MET A O 1
ATOM 863 N N . ALA A 1 115 ? -11.724 7.325 2.015 1.00 98.69 115 ALA A N 1
ATOM 864 C CA . ALA A 1 115 ? -12.466 6.436 1.124 1.00 98.69 115 ALA A CA 1
ATOM 865 C C . ALA A 1 115 ? -12.495 6.983 -0.308 1.00 98.69 115 ALA A C 1
ATOM 867 O O . ALA A 1 115 ? -12.135 6.271 -1.236 1.00 98.69 115 ALA A O 1
ATOM 868 N N . TYR A 1 116 ? -12.798 8.273 -0.472 1.00 98.56 116 TYR A N 1
ATOM 869 C CA . TYR A 1 116 ? -12.781 8.934 -1.776 1.00 98.56 116 TYR A CA 1
ATOM 870 C C . TYR A 1 116 ? -11.410 8.831 -2.461 1.00 98.56 116 TYR A C 1
ATOM 872 O O . TYR A 1 116 ? -11.321 8.467 -3.630 1.00 98.56 116 TYR A O 1
ATOM 880 N N . ARG A 1 117 ? -10.316 9.109 -1.740 1.00 98.75 117 ARG A N 1
ATOM 881 C CA . ARG A 1 117 ? -8.956 9.008 -2.300 1.00 98.75 117 ARG A CA 1
ATOM 882 C C . ARG A 1 117 ? -8.543 7.572 -2.606 1.00 98.75 117 ARG A C 1
ATOM 884 O O . ARG A 1 117 ? -7.806 7.354 -3.562 1.00 98.75 117 ARG A O 1
ATOM 891 N N . LEU A 1 118 ? -9.015 6.610 -1.819 1.00 98.88 118 LEU A N 1
ATOM 892 C CA . LEU A 1 118 ? -8.805 5.191 -2.074 1.00 98.88 118 LEU A CA 1
ATOM 893 C C . LEU A 1 118 ? -9.545 4.728 -3.334 1.00 98.88 118 LEU A C 1
ATOM 895 O O . LEU A 1 118 ? -8.933 4.078 -4.170 1.00 98.88 118 LEU A O 1
ATOM 899 N N . GLU A 1 119 ? -10.817 5.090 -3.497 1.00 98.75 119 GLU A N 1
ATOM 900 C CA . GLU A 1 119 ? -11.609 4.772 -4.696 1.00 98.75 119 GLU A CA 1
ATOM 901 C C . GLU A 1 119 ? -10.954 5.343 -5.957 1.00 98.75 119 GLU A C 1
ATOM 903 O O . GLU A 1 119 ? -10.738 4.607 -6.917 1.00 98.75 119 GLU A O 1
ATOM 908 N N . GLN A 1 120 ? -10.510 6.606 -5.916 1.00 98.75 120 GLN A N 1
ATOM 909 C CA . GLN A 1 120 ? -9.744 7.199 -7.017 1.00 98.75 120 GLN A CA 1
ATOM 910 C C . GLN A 1 120 ? -8.472 6.401 -7.333 1.00 98.75 120 GLN A C 1
ATOM 912 O O . GLN A 1 120 ? -8.207 6.087 -8.487 1.00 98.75 120 GLN A O 1
ATOM 917 N N . ALA A 1 121 ? -7.693 6.035 -6.316 1.00 98.81 121 ALA A N 1
ATOM 918 C CA . ALA A 1 121 ? -6.471 5.261 -6.506 1.00 98.81 121 ALA A CA 1
ATOM 919 C C . ALA A 1 121 ? -6.736 3.857 -7.088 1.00 98.81 121 ALA A C 1
ATOM 921 O O . ALA A 1 121 ? -5.945 3.364 -7.894 1.00 98.81 121 ALA A O 1
ATOM 922 N N . LEU A 1 122 ? -7.847 3.217 -6.707 1.00 98.75 122 LEU A N 1
ATOM 923 C CA . LEU A 1 122 ? -8.286 1.934 -7.264 1.00 98.75 122 LEU A CA 1
ATOM 924 C C . LEU A 1 122 ? -8.697 2.082 -8.738 1.00 98.75 122 LEU A C 1
ATOM 926 O O . LEU A 1 122 ? -8.279 1.271 -9.563 1.00 98.75 122 LEU A O 1
ATOM 930 N N . ASP A 1 123 ? -9.429 3.144 -9.091 1.00 98.62 123 ASP A N 1
ATOM 931 C CA . ASP A 1 123 ? -9.779 3.470 -10.484 1.00 98.62 123 ASP A CA 1
ATOM 932 C C . ASP A 1 123 ? -8.542 3.763 -11.351 1.00 98.62 123 ASP A C 1
ATOM 934 O O . ASP A 1 123 ? -8.509 3.458 -12.544 1.00 98.62 123 ASP A O 1
ATOM 938 N N . GLU A 1 124 ? -7.492 4.319 -10.749 1.00 98.56 124 GLU A N 1
ATOM 939 C CA . GLU A 1 124 ? -6.209 4.604 -11.399 1.00 98.56 124 GLU A CA 1
ATOM 940 C C . GLU A 1 124 ? -5.304 3.365 -11.558 1.00 98.56 124 GLU A C 1
ATOM 942 O O . GLU A 1 124 ? -4.270 3.431 -12.238 1.00 98.56 124 GLU A O 1
ATOM 947 N N . GLY A 1 125 ? -5.701 2.225 -10.982 1.00 97.81 125 GLY A N 1
ATOM 948 C CA . GLY A 1 125 ? -5.049 0.928 -11.166 1.00 97.81 125 GLY A CA 1
ATOM 949 C C . GLY A 1 125 ? -4.354 0.354 -9.930 1.00 97.81 125 GLY A C 1
ATOM 950 O O . GLY A 1 125 ? -3.619 -0.626 -10.068 1.00 97.81 125 GLY A O 1
ATOM 951 N N . ALA A 1 126 ? -4.562 0.913 -8.733 1.00 98.50 126 ALA A N 1
ATOM 952 C CA . ALA A 1 126 ? -4.140 0.240 -7.507 1.00 98.50 126 ALA A CA 1
ATOM 953 C C . ALA A 1 126 ? -4.898 -1.085 -7.326 1.00 98.50 126 ALA A C 1
ATOM 955 O O . ALA A 1 126 ? -6.079 -1.201 -7.649 1.00 98.50 126 ALA A O 1
ATOM 956 N N . CYS A 1 127 ? -4.233 -2.102 -6.779 1.00 97.81 127 CYS A N 1
ATOM 957 C CA . CYS A 1 127 ? -4.804 -3.446 -6.659 1.00 97.81 127 CYS A CA 1
ATOM 958 C C . CYS A 1 127 ? -5.478 -3.725 -5.303 1.00 97.81 127 CYS A C 1
ATOM 960 O O . CYS A 1 127 ? -6.017 -4.816 -5.088 1.00 97.81 127 CYS A O 1
ATOM 962 N N . GLY A 1 128 ? -5.473 -2.757 -4.383 1.00 98.62 128 GLY A N 1
ATOM 963 C CA . GLY A 1 128 ? -6.052 -2.933 -3.058 1.00 98.62 128 GLY A CA 1
ATOM 964 C C . GLY A 1 128 ? -5.589 -1.912 -2.025 1.00 98.62 128 GLY A C 1
ATOM 965 O O . GLY A 1 128 ? -5.052 -0.858 -2.361 1.00 98.62 128 GLY A O 1
ATOM 966 N N . LEU A 1 129 ? -5.795 -2.257 -0.757 1.00 98.88 129 LEU A N 1
ATOM 967 C CA . LEU A 1 129 ? -5.415 -1.472 0.417 1.00 98.88 129 LEU A CA 1
ATOM 968 C C . LEU A 1 129 ? -4.497 -2.309 1.304 1.00 98.88 129 LEU A C 1
ATOM 970 O O . LEU A 1 129 ? -4.775 -3.485 1.530 1.00 98.88 129 LEU A O 1
ATOM 974 N N . SER A 1 130 ? -3.475 -1.690 1.882 1.00 98.88 130 SER A N 1
ATOM 975 C CA . SER A 1 130 ? -2.725 -2.259 2.998 1.00 98.88 130 SER A CA 1
ATOM 976 C C . SER A 1 130 ? -2.945 -1.453 4.276 1.00 98.88 130 SER A C 1
ATOM 978 O O . SER A 1 130 ? -3.138 -0.236 4.235 1.00 98.88 130 SER A O 1
ATOM 980 N N . SER A 1 131 ? -2.879 -2.103 5.437 1.00 98.56 131 SER A N 1
ATOM 981 C CA . SER A 1 131 ? -2.817 -1.431 6.737 1.00 98.56 131 SER A CA 1
ATOM 982 C C . SER A 1 131 ? -1.561 -1.797 7.519 1.00 98.56 131 SER A C 1
ATOM 984 O O . SER A 1 131 ? -0.972 -2.861 7.338 1.00 98.56 131 SER A O 1
ATOM 986 N N . GLY A 1 132 ? -1.146 -0.877 8.389 1.00 97.31 132 GLY A N 1
ATOM 987 C CA . GLY A 1 132 ? -0.063 -1.060 9.350 1.00 97.31 132 GLY A CA 1
ATOM 988 C C . GLY A 1 132 ? -0.506 -0.572 10.711 1.00 97.31 132 GLY A C 1
ATOM 989 O O . GLY A 1 132 ? -0.123 0.519 11.136 1.00 97.31 132 GLY A O 1
ATOM 990 N N . LEU A 1 133 ? -1.362 -1.359 11.365 1.00 97.44 133 LEU A N 1
ATOM 991 C CA . LEU A 1 133 ? -2.063 -0.959 12.590 1.00 97.44 133 LEU A CA 1
ATOM 992 C C . LEU A 1 133 ? -1.152 -0.958 13.824 1.00 97.44 133 LEU A C 1
ATOM 994 O O . LEU A 1 133 ? -1.520 -0.421 14.867 1.00 97.44 133 LEU A O 1
ATOM 998 N N . VAL A 1 134 ? 0.053 -1.515 13.715 1.00 96.38 134 VAL A N 1
ATOM 999 C CA . VAL A 1 134 ? 1.092 -1.373 14.740 1.00 96.38 134 VAL A CA 1
ATOM 1000 C C . VAL A 1 134 ? 1.798 -0.005 14.671 1.00 96.38 134 VAL A C 1
ATOM 1002 O O . VAL A 1 134 ? 2.334 0.457 15.685 1.00 96.38 134 VAL A O 1
ATOM 1005 N N . TYR A 1 135 ? 1.770 0.684 13.523 1.00 94.81 135 TYR A N 1
ATOM 1006 C CA . TYR A 1 135 ? 2.530 1.914 13.253 1.00 94.81 135 TYR A CA 1
ATOM 1007 C C . TYR A 1 135 ? 1.664 3.173 13.294 1.00 94.81 135 TYR A C 1
ATOM 1009 O O . TYR A 1 135 ? 0.468 3.134 13.022 1.00 94.81 135 TYR A O 1
ATOM 1017 N N . THR A 1 136 ? 2.261 4.325 13.593 1.00 93.38 136 THR A N 1
ATOM 1018 C CA . THR A 1 136 ? 1.587 5.621 13.438 1.00 93.38 136 THR A CA 1
ATOM 1019 C C . THR A 1 136 ? 1.558 6.058 11.965 1.00 93.38 136 THR A C 1
ATOM 1021 O O . THR A 1 136 ? 2.489 5.750 11.220 1.00 93.38 136 THR A O 1
ATOM 1024 N N . PRO A 1 137 ? 0.511 6.781 11.517 1.00 94.94 137 PRO A N 1
ATOM 1025 C CA . PRO A 1 137 ? -0.704 7.170 12.252 1.00 94.94 137 PRO A CA 1
ATOM 1026 C C . PRO A 1 137 ? -1.777 6.069 12.397 1.00 94.94 137 PRO A C 1
ATOM 1028 O O . PRO A 1 137 ? -2.759 6.287 13.105 1.00 94.94 137 PRO A O 1
ATOM 1031 N N . GLY A 1 138 ? -1.629 4.901 11.760 1.00 95.88 138 GLY A N 1
ATOM 1032 C CA . GLY A 1 138 ? -2.650 3.839 11.741 1.00 95.88 138 GLY A CA 1
ATOM 1033 C C . GLY A 1 138 ? -2.985 3.206 13.091 1.00 95.88 138 GLY A C 1
ATOM 1034 O O . GLY A 1 138 ? -4.095 2.722 13.285 1.00 95.88 138 GLY A O 1
ATOM 1035 N N . ARG A 1 139 ? -2.069 3.266 14.058 1.00 96.75 139 ARG A N 1
ATOM 1036 C CA . ARG A 1 139 ? -2.239 2.742 15.420 1.00 96.75 139 ARG A CA 1
ATOM 1037 C C . ARG A 1 139 ? -3.481 3.282 16.126 1.00 96.75 139 ARG A C 1
ATOM 1039 O O . ARG A 1 139 ? -4.070 2.569 16.936 1.00 96.75 139 ARG A O 1
ATOM 1046 N N . TYR A 1 140 ? -3.875 4.514 15.813 1.00 97.56 140 TYR A N 1
ATOM 1047 C CA . TYR A 1 140 ? -5.030 5.186 16.407 1.00 97.56 140 TYR A CA 1
ATOM 1048 C C . TYR A 1 140 ? -6.327 4.998 15.612 1.00 97.56 140 TYR A C 1
ATOM 1050 O O . TYR A 1 140 ? -7.362 5.523 16.018 1.00 97.56 140 TYR A O 1
ATOM 1058 N N . ALA A 1 141 ? -6.286 4.272 14.491 1.00 98.19 141 ALA A N 1
ATOM 1059 C CA . ALA A 1 141 ? -7.479 3.953 13.726 1.00 98.19 141 ALA A CA 1
ATOM 1060 C C . ALA A 1 141 ? -8.336 2.931 14.476 1.00 98.19 141 ALA A C 1
ATOM 1062 O O . ALA A 1 141 ? -7.847 1.890 14.940 1.00 98.19 141 ALA A O 1
ATOM 1063 N N . GLU A 1 142 ? -9.627 3.228 14.564 1.00 98.00 142 GLU A N 1
ATOM 1064 C CA . GLU A 1 142 ? -10.631 2.290 15.048 1.00 98.00 142 GLU A CA 1
ATOM 1065 C C . GLU A 1 142 ? -10.978 1.282 13.948 1.00 98.00 142 GLU A C 1
ATOM 1067 O O . GLU A 1 142 ? -10.935 1.596 12.759 1.00 98.00 142 GLU A O 1
ATOM 1072 N N . THR A 1 143 ? -11.390 0.069 14.316 1.00 98.25 143 THR A N 1
ATOM 1073 C CA . THR A 1 143 ? -11.749 -0.972 13.336 1.00 98.25 143 THR A CA 1
ATOM 1074 C C . THR A 1 143 ? -12.834 -0.501 12.357 1.00 98.25 143 THR A C 1
ATOM 1076 O O . THR A 1 143 ? -12.803 -0.856 11.183 1.00 98.25 143 THR A O 1
ATOM 1079 N N . GLY A 1 144 ? -13.770 0.347 12.805 1.00 98.38 144 GLY A N 1
ATOM 1080 C CA . GLY A 1 144 ? -14.831 0.903 11.957 1.00 98.38 144 GLY A CA 1
ATOM 1081 C C . GLY A 1 144 ? -14.320 1.754 10.788 1.00 98.38 144 GLY A C 1
ATOM 1082 O O . GLY A 1 144 ? -14.902 1.711 9.707 1.00 98.38 144 GLY A O 1
ATOM 1083 N N . GLU A 1 145 ? -13.210 2.468 10.977 1.00 98.62 145 GLU A N 1
ATOM 1084 C CA . GLU A 1 145 ? -12.539 3.218 9.912 1.00 98.62 145 GLU A CA 1
ATOM 1085 C C . GLU A 1 145 ? -11.963 2.272 8.856 1.00 98.62 145 GLU A C 1
ATOM 1087 O O . GLU A 1 145 ? -12.229 2.434 7.665 1.00 98.62 145 GLU A O 1
ATOM 1092 N N . VAL A 1 146 ? -11.249 1.229 9.289 1.00 98.69 146 VAL A N 1
ATOM 1093 C CA . VAL A 1 146 ? -10.654 0.244 8.374 1.00 98.69 146 VAL A CA 1
ATOM 1094 C C . VAL A 1 146 ? -11.737 -0.524 7.613 1.00 98.69 146 VAL A C 1
ATOM 1096 O O . VAL A 1 146 ? -11.584 -0.778 6.423 1.00 98.69 146 VAL A O 1
ATOM 1099 N N . ILE A 1 147 ? -12.867 -0.833 8.259 1.00 98.81 147 ILE A N 1
ATOM 1100 C CA . ILE A 1 147 ? -14.034 -1.454 7.613 1.00 98.81 147 ILE A CA 1
ATOM 1101 C C . ILE A 1 147 ? -14.594 -0.571 6.498 1.00 98.81 147 ILE A C 1
ATOM 1103 O O . ILE A 1 147 ? -14.918 -1.092 5.433 1.00 98.81 147 ILE A O 1
ATOM 1107 N N . ALA A 1 148 ? -14.703 0.743 6.716 1.00 98.62 148 ALA A N 1
ATOM 1108 C CA . ALA A 1 148 ? -15.211 1.658 5.696 1.00 98.62 148 ALA A CA 1
ATOM 1109 C C . ALA A 1 148 ? -14.327 1.643 4.437 1.00 98.62 148 ALA A C 1
ATOM 1111 O O . ALA A 1 148 ? -14.837 1.563 3.323 1.00 98.62 148 ALA A O 1
ATOM 1112 N N . LEU A 1 149 ? -13.005 1.639 4.616 1.00 98.81 149 LEU A N 1
ATOM 1113 C CA . LEU A 1 149 ? -12.049 1.588 3.507 1.00 98.81 149 LEU A CA 1
ATOM 1114 C C . LEU A 1 149 ? -12.006 0.207 2.839 1.00 98.81 149 LEU A C 1
ATOM 1116 O O . LEU A 1 149 ? -12.007 0.105 1.615 1.00 98.81 149 LEU A O 1
ATOM 1120 N N . ALA A 1 150 ? -12.031 -0.870 3.623 1.00 98.75 150 ALA A N 1
ATOM 1121 C CA . ALA A 1 150 ? -12.073 -2.235 3.108 1.00 98.75 150 ALA A CA 1
ATOM 1122 C C . ALA A 1 150 ? -13.353 -2.523 2.299 1.00 98.75 150 ALA A C 1
ATOM 1124 O O . ALA A 1 150 ? -13.304 -3.283 1.333 1.00 98.75 150 ALA A O 1
ATOM 1125 N N . ALA A 1 151 ? -14.482 -1.891 2.640 1.00 98.56 151 ALA A N 1
ATOM 1126 C CA . ALA A 1 151 ? -15.710 -1.984 1.853 1.00 98.56 151 ALA A CA 1
ATOM 1127 C C . ALA A 1 151 ? -15.549 -1.375 0.448 1.00 98.56 151 ALA A C 1
ATOM 1129 O O . ALA A 1 151 ? -15.995 -1.987 -0.524 1.00 98.56 151 ALA A O 1
ATOM 1130 N N . ALA A 1 152 ? -14.859 -0.233 0.322 1.00 97.69 152 ALA A N 1
ATOM 1131 C CA . ALA A 1 152 ? -14.520 0.339 -0.984 1.00 97.69 152 ALA A CA 1
ATOM 1132 C C . ALA A 1 152 ? -13.634 -0.626 -1.790 1.00 97.69 152 ALA A C 1
ATOM 1134 O O . ALA A 1 152 ? -13.926 -0.946 -2.937 1.00 97.69 152 ALA A O 1
ATOM 1135 N N . VAL A 1 153 ? -12.615 -1.217 -1.164 1.00 98.62 153 VAL A N 1
ATOM 1136 C CA . VAL A 1 153 ? -11.747 -2.211 -1.824 1.00 98.62 153 VAL A CA 1
ATOM 1137 C C . VAL A 1 153 ? -12.534 -3.427 -2.317 1.00 98.62 153 VAL A C 1
ATOM 1139 O O . VAL A 1 153 ? -12.290 -3.910 -3.423 1.00 98.62 153 VAL A O 1
ATOM 1142 N N . ALA A 1 154 ? -13.493 -3.920 -1.527 1.00 98.38 154 ALA A N 1
ATOM 1143 C CA . ALA A 1 154 ? -14.357 -5.028 -1.926 1.00 98.38 154 ALA A CA 1
ATOM 1144 C C . ALA A 1 154 ? -15.204 -4.680 -3.162 1.00 98.38 154 ALA A C 1
ATOM 1146 O O . ALA A 1 154 ? -15.315 -5.507 -4.070 1.00 98.38 154 ALA A O 1
ATOM 1147 N N . ALA A 1 155 ? -15.747 -3.459 -3.225 1.00 97.75 155 ALA A N 1
ATOM 1148 C CA . ALA A 1 155 ? -16.523 -2.974 -4.367 1.00 97.75 155 ALA A CA 1
ATOM 1149 C C . ALA A 1 155 ? -15.693 -2.896 -5.662 1.00 97.75 155 ALA A C 1
ATOM 1151 O O . ALA A 1 155 ? -16.228 -3.135 -6.741 1.00 97.75 155 ALA A O 1
ATOM 1152 N N . HIS A 1 156 ? -14.383 -2.655 -5.552 1.00 98.00 156 HIS A N 1
ATOM 1153 C CA . HIS A 1 156 ? -13.436 -2.665 -6.676 1.00 98.00 156 HIS A CA 1
ATO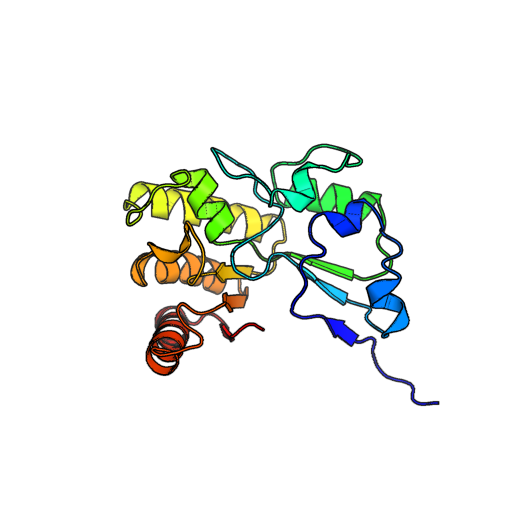M 1154 C C . HIS A 1 156 ? -12.762 -4.034 -6.897 1.00 98.00 156 HIS A C 1
ATOM 1156 O O . HIS A 1 156 ? -11.795 -4.141 -7.648 1.00 98.00 156 HIS A O 1
ATOM 1162 N N . HIS A 1 157 ? -13.240 -5.100 -6.244 1.00 97.38 157 HIS A N 1
ATOM 1163 C CA . HIS A 1 157 ? -12.666 -6.450 -6.323 1.00 97.38 157 HIS A CA 1
ATOM 1164 C C . HIS A 1 157 ? -11.174 -6.541 -5.937 1.00 97.38 157 HIS A C 1
ATOM 1166 O O . HIS A 1 157 ? -10.483 -7.493 -6.319 1.00 97.38 157 HIS A O 1
ATOM 1172 N N . GLY A 1 158 ? -10.674 -5.591 -5.146 1.00 97.75 158 GLY A N 1
ATOM 1173 C CA . GLY A 1 158 ? -9.291 -5.553 -4.682 1.00 97.75 158 GLY A CA 1
ATOM 1174 C C . GLY A 1 158 ? -8.988 -6.562 -3.569 1.00 97.75 158 GLY A C 1
ATOM 1175 O O . GLY A 1 158 ? -9.755 -7.496 -3.293 1.00 97.75 158 GLY A O 1
ATOM 1176 N N . ILE A 1 159 ? -7.833 -6.380 -2.934 1.00 98.44 159 ILE A N 1
ATOM 1177 C CA . ILE A 1 159 ? -7.404 -7.131 -1.749 1.00 98.44 159 ILE A CA 1
ATOM 1178 C C . ILE A 1 159 ? -7.095 -6.181 -0.592 1.00 98.44 159 ILE A C 1
ATOM 1180 O O . ILE A 1 159 ? -6.581 -5.084 -0.792 1.00 98.44 159 ILE A O 1
ATOM 1184 N N . TYR A 1 160 ? -7.410 -6.611 0.623 1.00 98.81 160 TYR A N 1
ATOM 1185 C CA . TYR A 1 160 ? -6.985 -5.956 1.848 1.00 98.81 160 TYR A CA 1
ATOM 1186 C C . TYR A 1 160 ? -5.827 -6.740 2.471 1.00 98.81 160 TYR A C 1
ATOM 1188 O O . TYR A 1 160 ? -5.979 -7.921 2.792 1.00 98.81 160 TYR A O 1
ATOM 1196 N N . THR A 1 161 ? -4.678 -6.095 2.646 1.00 98.75 161 THR A N 1
ATOM 1197 C CA . THR A 1 161 ? -3.525 -6.660 3.356 1.00 98.75 161 THR A CA 1
ATOM 1198 C C . THR A 1 161 ? -3.334 -5.962 4.698 1.00 98.75 161 THR A C 1
ATOM 1200 O O . THR A 1 161 ? -3.645 -4.779 4.845 1.00 98.75 161 THR A O 1
ATOM 1203 N N . SER A 1 162 ? -2.858 -6.674 5.716 1.00 98.56 162 SER A N 1
ATOM 1204 C CA . SER A 1 162 ? -2.653 -6.076 7.035 1.00 98.56 162 SER A CA 1
ATOM 1205 C C . SER A 1 162 ? -1.375 -6.558 7.691 1.00 98.56 162 SER A C 1
ATOM 1207 O O . SER A 1 162 ? -1.233 -7.739 8.005 1.00 98.56 162 SER A O 1
ATOM 1209 N N . HIS A 1 163 ? -0.496 -5.603 7.989 1.00 98.50 163 HIS A N 1
ATOM 1210 C CA . HIS A 1 163 ? 0.377 -5.707 9.144 1.00 98.50 163 HIS A CA 1
ATOM 1211 C C . HIS A 1 163 ? -0.476 -5.388 10.374 1.00 98.50 163 HIS A C 1
ATOM 1213 O O . HIS A 1 163 ? -0.835 -4.235 10.656 1.00 98.50 163 HIS A O 1
ATOM 1219 N N . ILE A 1 164 ? -0.844 -6.463 11.060 1.00 98.06 164 ILE A N 1
ATOM 1220 C CA . ILE A 1 164 ? -1.861 -6.478 12.105 1.00 98.06 164 ILE A CA 1
ATOM 1221 C C . ILE A 1 164 ? -1.453 -5.650 13.327 1.00 98.06 164 ILE A C 1
ATOM 1223 O O . ILE A 1 164 ? -0.291 -5.316 13.545 1.00 98.06 164 ILE A O 1
ATOM 1227 N N . ARG A 1 165 ? -2.436 -5.293 14.157 1.00 97.44 165 ARG A N 1
ATOM 1228 C CA . ARG A 1 165 ? -2.254 -4.352 15.275 1.00 97.44 165 ARG A CA 1
ATOM 1229 C C . ARG A 1 165 ? -1.228 -4.803 16.318 1.00 97.44 165 ARG A C 1
ATOM 1231 O O . ARG A 1 165 ? -0.605 -3.968 16.975 1.00 97.44 165 ARG A O 1
ATOM 1238 N N . SER A 1 166 ? -1.076 -6.109 16.502 1.00 96.56 166 SER A N 1
ATOM 1239 C CA . SER A 1 166 ? -0.094 -6.703 17.401 1.00 96.56 166 SER A CA 1
ATOM 1240 C C . SER A 1 166 ? 0.341 -8.059 16.868 1.00 96.56 166 SER A C 1
ATOM 1242 O O . SER A 1 166 ? -0.497 -8.894 16.552 1.00 96.56 166 SER A O 1
ATOM 1244 N N . GLU A 1 167 ? 1.649 -8.291 16.856 1.00 94.88 167 GLU A N 1
ATOM 1245 C CA . GLU A 1 167 ? 2.260 -9.599 16.585 1.00 94.88 167 GLU A CA 1
ATOM 1246 C C . GLU A 1 167 ? 2.855 -10.220 17.861 1.00 94.88 167 GLU A C 1
ATOM 1248 O O . GLU A 1 167 ? 3.682 -11.126 17.821 1.00 94.88 167 GLU A O 1
ATOM 1253 N N . THR A 1 168 ? 2.474 -9.685 19.026 1.00 94.12 168 THR A N 1
ATOM 1254 C CA . THR A 1 168 ? 3.038 -10.063 20.324 1.00 94.12 168 THR A CA 1
ATOM 1255 C C . THR A 1 168 ? 1.933 -10.484 21.291 1.00 94.12 168 THR A C 1
ATOM 1257 O O . THR A 1 168 ? 1.237 -11.468 21.054 1.00 94.12 168 THR A O 1
ATOM 1260 N N . SER A 1 169 ? 1.745 -9.761 22.395 1.00 93.12 169 SER A N 1
ATOM 1261 C CA . SER A 1 169 ? 0.857 -10.155 23.490 1.00 93.12 169 SER A CA 1
ATOM 1262 C C . SER A 1 169 ? -0.632 -10.119 23.147 1.00 93.12 169 SER A C 1
ATOM 1264 O O . SER A 1 169 ? -1.414 -10.672 23.913 1.00 93.12 169 SER A O 1
ATOM 1266 N N . ARG A 1 170 ? -1.025 -9.486 22.031 1.00 95.88 170 ARG A N 1
ATOM 1267 C CA . ARG A 1 170 ? -2.416 -9.414 21.550 1.00 95.88 170 ARG A CA 1
ATOM 1268 C C . ARG A 1 170 ? -2.585 -9.931 20.119 1.00 95.88 170 ARG A C 1
ATOM 1270 O O . ARG A 1 170 ? -3.358 -9.379 19.337 1.00 95.88 170 ARG A O 1
ATOM 1277 N N . LEU A 1 171 ? -1.799 -10.945 19.751 1.00 97.12 171 LEU A N 1
ATOM 1278 C CA . LEU A 1 171 ? -1.807 -11.527 18.407 1.00 97.12 171 LEU A CA 1
ATOM 1279 C C . LEU A 1 171 ? -3.191 -12.054 18.005 1.00 97.12 171 LEU A C 1
ATOM 1281 O O . LEU A 1 171 ? -3.650 -11.791 16.897 1.00 97.12 171 LEU A O 1
ATOM 1285 N N . ILE A 1 172 ? -3.863 -12.789 18.894 1.00 98.12 172 ILE A N 1
ATOM 1286 C CA . ILE A 1 172 ? -5.155 -13.410 18.576 1.00 98.12 172 ILE A CA 1
ATOM 1287 C C . ILE A 1 172 ? -6.222 -12.339 18.351 1.00 98.12 172 ILE A C 1
ATOM 1289 O O . ILE A 1 172 ? -6.941 -12.400 17.361 1.00 98.12 172 ILE A O 1
ATOM 1293 N N . GLU A 1 173 ? -6.261 -11.306 19.189 1.00 98.12 173 GLU A N 1
ATOM 1294 C CA . GLU A 1 173 ? -7.191 -10.190 19.033 1.00 98.12 173 GLU A CA 1
ATOM 1295 C C . GLU A 1 173 ? -6.933 -9.399 17.742 1.00 98.12 173 GLU A C 1
ATOM 1297 O O . GLU A 1 173 ? -7.876 -8.955 17.090 1.00 98.12 173 GLU A O 1
ATOM 1302 N N . ALA A 1 174 ? -5.667 -9.240 17.344 1.00 97.94 174 ALA A N 1
ATOM 1303 C CA . ALA A 1 174 ? -5.299 -8.566 16.101 1.00 97.94 174 ALA A CA 1
ATOM 1304 C C . ALA A 1 174 ? -5.659 -9.392 14.847 1.00 97.94 174 ALA A C 1
ATOM 1306 O O . ALA A 1 174 ? -6.069 -8.834 13.821 1.00 97.94 174 ALA A O 1
ATOM 1307 N N . LEU A 1 175 ? -5.550 -10.722 14.928 1.00 98.25 175 LEU A N 1
ATOM 1308 C CA . LEU A 1 175 ? -6.040 -11.632 13.891 1.00 98.25 175 LEU A CA 1
ATOM 1309 C C . LEU A 1 175 ? -7.569 -11.606 13.807 1.00 98.25 175 LEU A C 1
ATOM 1311 O O . LEU A 1 175 ? -8.111 -11.492 12.708 1.00 98.25 175 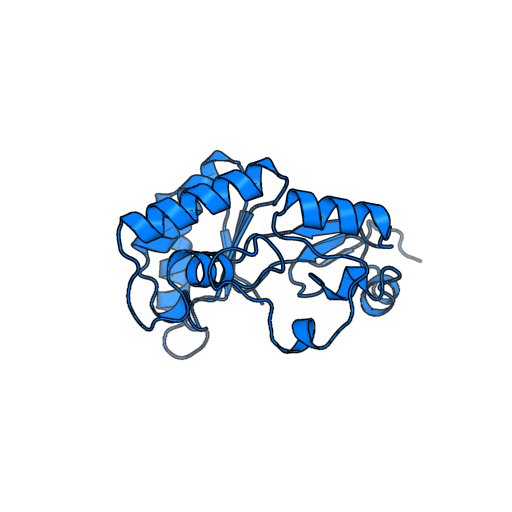LEU A O 1
ATOM 1315 N N . ASP A 1 176 ? -8.263 -11.652 14.944 1.00 98.50 176 ASP A N 1
ATOM 1316 C CA . ASP A 1 176 ? -9.723 -11.574 14.999 1.00 98.50 176 ASP A CA 1
ATOM 1317 C C . ASP A 1 176 ? -10.245 -10.255 14.420 1.00 98.50 176 ASP A C 1
ATOM 1319 O O . ASP A 1 176 ? -11.201 -10.280 13.647 1.00 98.50 176 ASP A O 1
ATOM 1323 N N . GLU A 1 177 ? -9.586 -9.123 14.704 1.00 98.69 177 GLU A N 1
ATOM 1324 C CA . GLU A 1 177 ? -9.887 -7.827 14.080 1.00 98.69 177 GLU A CA 1
ATOM 1325 C C . GLU A 1 177 ? -9.802 -7.913 12.547 1.00 98.69 177 GLU A C 1
ATOM 1327 O O . GLU A 1 177 ? -10.717 -7.501 11.833 1.00 98.69 177 GLU A O 1
ATOM 1332 N N . THR A 1 178 ? -8.725 -8.502 12.031 1.00 98.31 178 THR A N 1
ATOM 1333 C CA . THR A 1 178 ? -8.478 -8.625 10.587 1.00 98.31 178 THR A CA 1
ATOM 1334 C C . THR A 1 178 ? -9.498 -9.544 9.905 1.00 98.31 178 THR A C 1
ATOM 1336 O O . THR A 1 178 ? -9.995 -9.241 8.817 1.00 98.31 178 THR A O 1
ATOM 1339 N N . LEU A 1 179 ? -9.870 -10.645 10.562 1.00 98.44 179 LEU A N 1
ATOM 1340 C CA . LEU A 1 179 ? -10.903 -11.563 10.083 1.00 98.44 179 LEU A CA 1
ATOM 1341 C C . LEU A 1 179 ? -12.307 -10.949 10.158 1.00 98.44 179 LEU A C 1
ATOM 1343 O O . LEU A 1 179 ? -13.109 -11.180 9.252 1.00 98.44 179 LEU A O 1
ATOM 1347 N N . ASP A 1 180 ? -12.619 -10.174 11.200 1.00 98.69 180 ASP A N 1
ATOM 1348 C CA . ASP A 1 180 ? -13.893 -9.454 11.317 1.00 98.69 180 ASP A CA 1
ATOM 1349 C C . ASP A 1 180 ? -14.063 -8.441 10.180 1.00 98.69 180 ASP A C 1
ATOM 1351 O O . ASP A 1 180 ? -15.103 -8.435 9.519 1.00 98.69 180 ASP A O 1
ATOM 1355 N N . ILE A 1 181 ? -13.015 -7.668 9.867 1.00 98.69 181 ILE A N 1
ATOM 1356 C CA . ILE A 1 181 ? -13.006 -6.748 8.718 1.00 98.69 181 ILE A CA 1
ATOM 1357 C C . ILE A 1 181 ? -13.351 -7.501 7.426 1.00 98.69 181 ILE A C 1
ATOM 1359 O O . ILE A 1 181 ? -14.250 -7.083 6.688 1.00 98.69 181 ILE A O 1
ATOM 1363 N N . GLY A 1 182 ? -12.696 -8.64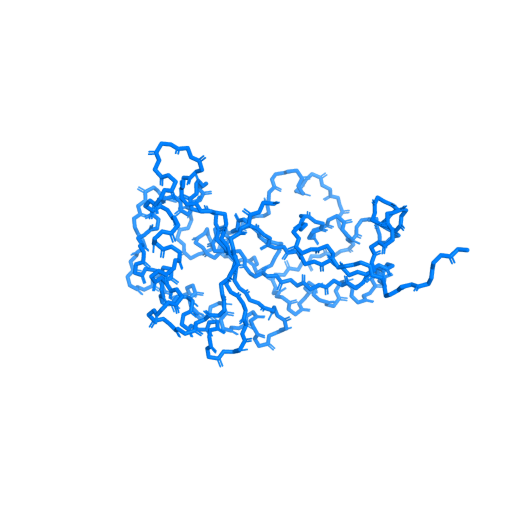0 7.177 1.00 98.50 182 GLY A N 1
ATOM 1364 C CA . GLY A 1 182 ? -12.979 -9.497 6.022 1.00 98.50 182 GLY A CA 1
ATOM 1365 C C . GLY A 1 182 ? -14.428 -9.983 5.974 1.00 98.50 182 GLY A C 1
ATOM 1366 O O . GLY A 1 182 ? -15.099 -9.842 4.954 1.00 98.50 182 GLY A O 1
ATOM 1367 N N . ARG A 1 183 ? -14.955 -10.503 7.089 1.00 98.62 183 ARG A N 1
ATOM 1368 C CA . ARG A 1 183 ? -16.335 -11.015 7.172 1.00 98.62 183 ARG A CA 1
ATOM 1369 C C . ARG A 1 183 ? -17.383 -9.926 6.959 1.00 98.62 183 ARG A C 1
ATOM 1371 O O . ARG A 1 183 ? -18.389 -10.177 6.304 1.00 98.62 183 ARG A O 1
ATOM 1378 N N . ARG A 1 184 ? -17.166 -8.732 7.516 1.00 98.62 184 ARG A N 1
ATOM 1379 C CA . ARG A 1 184 ? -18.136 -7.628 7.468 1.00 98.62 184 ARG A CA 1
ATOM 1380 C C . ARG A 1 184 ? -18.192 -6.924 6.119 1.00 98.62 184 ARG A C 1
ATOM 1382 O O . ARG A 1 184 ? -19.225 -6.348 5.795 1.00 98.62 184 ARG A O 1
ATOM 1389 N N . THR A 1 185 ? -17.102 -6.952 5.358 1.00 98.56 185 THR A N 1
ATOM 1390 C CA . THR A 1 185 ? -16.996 -6.250 4.067 1.00 98.56 185 THR A CA 1
ATOM 1391 C C . THR A 1 185 ? -17.047 -7.188 2.864 1.00 98.56 185 THR A C 1
ATOM 1393 O O . THR A 1 185 ? -17.360 -6.748 1.763 1.00 98.56 185 THR A O 1
ATOM 1396 N N . GLY A 1 186 ? -16.737 -8.474 3.053 1.00 98.31 186 GLY A N 1
ATOM 1397 C CA . GLY A 1 186 ? -16.553 -9.429 1.962 1.00 98.31 186 GLY A CA 1
ATOM 1398 C C . GLY A 1 186 ? -15.233 -9.254 1.202 1.00 98.31 186 GLY A C 1
ATOM 1399 O O . GLY A 1 186 ? -15.023 -9.943 0.202 1.00 98.31 186 GLY A O 1
ATOM 1400 N N . VAL A 1 187 ? -14.339 -8.359 1.646 1.00 98.62 187 VAL A N 1
ATOM 1401 C CA . VAL A 1 187 ? -13.029 -8.173 1.013 1.00 98.62 187 VAL A CA 1
ATOM 1402 C C . VAL A 1 187 ? -12.163 -9.421 1.192 1.00 98.62 187 VAL A C 1
ATOM 1404 O O . VAL A 1 187 ? -12.210 -10.102 2.219 1.00 98.62 187 VAL A O 1
ATOM 1407 N N . ARG A 1 188 ? -11.32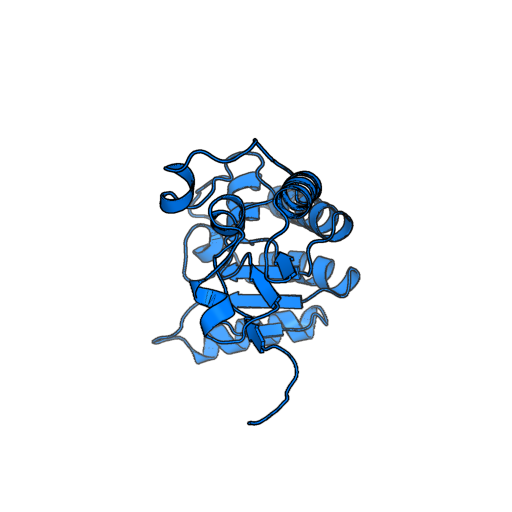0 -9.713 0.198 1.00 98.25 188 ARG A N 1
ATOM 1408 C CA . ARG A 1 188 ? -10.263 -10.723 0.341 1.00 98.25 188 ARG A CA 1
ATOM 1409 C C . ARG A 1 188 ? -9.195 -10.187 1.285 1.00 98.25 188 ARG A C 1
ATOM 1411 O O . ARG A 1 188 ? -8.757 -9.055 1.112 1.00 98.25 188 ARG A O 1
ATOM 1418 N N . VAL A 1 189 ? -8.772 -11.003 2.245 1.00 98.25 189 VAL A N 1
ATOM 1419 C CA . VAL A 1 189 ? -7.834 -10.594 3.297 1.00 98.25 189 VAL A CA 1
ATOM 1420 C C . VAL A 1 189 ? -6.522 -11.364 3.190 1.00 98.25 189 VAL A C 1
ATOM 1422 O O . VAL A 1 189 ? -6.533 -12.575 2.969 1.00 98.25 189 VAL A O 1
ATOM 1425 N N . GLN A 1 190 ? -5.405 -10.669 3.399 1.00 98.44 190 GLN A N 1
ATOM 1426 C CA . GLN A 1 190 ? -4.078 -11.246 3.595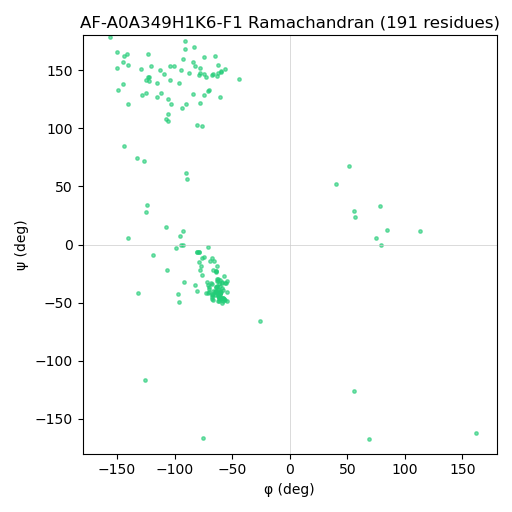 1.00 98.44 190 GLN A CA 1
ATOM 1427 C C . GLN A 1 190 ? -3.444 -10.668 4.866 1.00 98.44 190 GLN A C 1
ATOM 1429 O O . GLN A 1 190 ? -3.404 -9.457 5.060 1.00 98.44 190 GLN A O 1
ATOM 1434 N N . VAL A 1 191 ? -2.957 -11.541 5.747 1.00 98.19 191 VAL A N 1
ATOM 1435 C CA . VAL A 1 191 ? -2.172 -11.148 6.926 1.00 98.19 191 VAL A CA 1
ATOM 1436 C C . VAL A 1 191 ? -0.701 -11.133 6.520 1.00 98.19 191 VAL A C 1
ATOM 1438 O O . VAL A 1 191 ? -0.204 -12.143 6.026 1.00 98.19 191 VAL A O 1
ATOM 1441 N N . SER A 1 192 ? -0.055 -9.977 6.655 1.00 97.25 192 SER A N 1
ATOM 1442 C CA . SER A 1 192 ? 1.288 -9.678 6.144 1.00 97.25 192 SER A CA 1
ATOM 1443 C C . SER A 1 192 ? 2.434 -10.160 7.036 1.00 97.25 192 SER A C 1
ATOM 1445 O O . SER A 1 192 ? 2.242 -10.244 8.247 1.00 97.25 192 SER A O 1
ATOM 1447 N N . HIS A 1 193 ? 3.593 -10.419 6.398 1.00 77.25 193 HIS A N 1
ATOM 1448 C CA . HIS A 1 193 ? 4.972 -10.545 6.918 1.00 77.25 193 HIS A CA 1
ATOM 1449 C C . HIS A 1 193 ? 5.890 -11.000 5.758 1.00 77.25 193 HIS A C 1
ATOM 1451 O O . HIS A 1 193 ? 6.309 -12.183 5.699 1.00 77.25 193 HIS A O 1
#

Foldseek 3Di:
DDDDQFDEAEDDACQLVCQVCLQPCVQVVVRHQEYEHQAQLAHPDQAAAQQDHDPVNVVDDGPDDDHHLLRSVVSSVVSPHRHHYAYAHGNQSLLCRQPNQDQAEDDPVSLVSSLVRLLRNLVSGHQYHYHNCCDPPNVRYDLVSVLSNLLSCVVSLHAYEYPFNDPPPCNVVRVVSQVVSCVSRVHHYHYHD

pLDDT: mean 96.92, std 3.18, range [77.25, 98.88]